Protein AF-A0A2M8M8T9-F1 (afdb_monomer)

pLDDT: mean 71.95, std 27.6, range [20.0, 98.31]

Organism: Prevotella intermedia (NCBI:txid28131)

Nearest PDB structures (foldseek):
  3mpc-assembly2_B  TM=3.695E-01  e=1.918E+00  Acetivibrio thermocellus ATCC 27405
  1tdq-assembly1_A  TM=2.637E-01  e=6.701E+00  Rattus norvegicus

Mean predicted aligned error: 17.9 Å

Sequence (349 aa):
MMNKKNTIMSNFFSKIINKLKDNGIDTDVNVEASANTKETTSTVQRVQTEEEVTQFVESSNFTEEEQPYTIEILEKNKKKETLSVTQTTNRGQLPNNVTDAIELQELTLNAILNTFRPFAFGNTAISAIRFHLKYGNTRVESIASSSLFKNDDFINHIKVKMSGLGIKYADNFRVYLIYSSPDFERFSLITQWLSVEPIPQGGSEHKIKASVKAVKGFIWGDVVEIEPTEEPCYIGRGREPELPSGISVLNKVAFISPDEINDPKYEINRYVSRSIAYIFYDQNSNEFKIMRSKLMDNSQHIVKIVRIRKNSVEKISLNNTMNEYTLNDGDQITFNEKVSLKISIFEVD

Secondary structure (DSSP, 8-state):
---HHHHHHHHHHHHHHHHHHHTT-----------------------------------------------------------------------S---SHHHHHHHHHHHHHHHHGGGGTSSPPEEEEEEEESS-TTSHHHHHHHHHHT-HHHHHHHHHHHHHTT--EEEEEEEEEETT-TTGGGSEESSSSEEEEEEETTS---EEEEEEEEEES-BSSS-EEE-S-SS-EEEEESSSPBPTTS-B---SEEEPPTTTS--GGGGGGGGS-SS-EEEEEETTTTEEEEEE-STT--TTS-EEEEEEETTEEEEEE--SSS--EE--TT-EEEETTTEEEEEEEEEE-

Foldseek 3Di:
DPDPVVVVVVVQLVVQQVVLVVVVQDDPDDDDDDDDDDDDDDDDDDDDDDDDDDDDDDDDDDDDDDDDDDDDDDDDDDDDDDDPPPPPPDPDAFPPPPRHLVSLLVLVLVLCCVQQLVQLVPPWAFQEKEKEFLAACPDSVNVSVLSQQPDVVSVVVSVVSCVVSNHHHDPNYAYEYEHNDPCQVVARDSGPTIGMDTHTDVRDDFWKKKKKAWPFAAWDDGIQIDGQDQDWQWAFEDQFDQDPVRDTDGHSGYGDHCVNPVDPSRPLRVLTHRTFKTWHADPHHRFIKIFGDPRDDDQPKWKWKWDDDPPDIDIHTRRDRPDIDTDDAQIWIDISNRIIMGMHMDTDD

Structure (mmCIF, N/CA/C/O backbone):
data_AF-A0A2M8M8T9-F1
#
_entry.id   AF-A0A2M8M8T9-F1
#
loop_
_atom_site.group_PDB
_atom_site.id
_atom_site.type_symbol
_atom_site.label_atom_id
_atom_site.label_alt_id
_atom_site.label_comp_id
_atom_site.label_asym_id
_atom_site.label_entity_id
_atom_site.label_seq_id
_atom_site.pdbx_PDB_ins_code
_atom_site.Cartn_x
_atom_site.Cartn_y
_atom_site.Cartn_z
_atom_site.occupancy
_atom_site.B_iso_or_equiv
_atom_site.auth_seq_id
_atom_site.auth_comp_id
_atom_site.auth_asym_id
_atom_site.auth_atom_id
_atom_site.pdbx_PDB_model_num
ATOM 1 N N . MET A 1 1 ? -22.209 36.812 -7.918 1.00 33.09 1 MET A N 1
ATOM 2 C CA . MET A 1 1 ? -22.478 36.314 -6.545 1.00 33.09 1 MET A CA 1
ATOM 3 C C . MET A 1 1 ? -21.571 35.114 -6.283 1.00 33.09 1 MET A C 1
ATOM 5 O O . MET A 1 1 ? -21.907 33.995 -6.642 1.00 33.09 1 MET A O 1
ATOM 9 N N . MET A 1 2 ? -20.365 35.362 -5.763 1.00 27.17 2 MET A N 1
ATOM 10 C CA . MET A 1 2 ? -19.402 34.306 -5.425 1.00 27.17 2 MET A CA 1
ATOM 11 C C . MET A 1 2 ? -19.927 33.444 -4.273 1.00 27.17 2 MET A C 1
ATOM 13 O O . MET A 1 2 ? -20.550 33.932 -3.329 1.00 27.17 2 MET A O 1
ATOM 17 N N . ASN A 1 3 ? -19.694 32.142 -4.403 1.00 34.41 3 ASN A N 1
ATOM 18 C CA . ASN A 1 3 ? -20.303 31.071 -3.632 1.00 34.41 3 ASN A CA 1
ATOM 19 C C . ASN A 1 3 ? -19.794 31.075 -2.174 1.00 34.41 3 ASN A C 1
ATOM 21 O O . ASN A 1 3 ? -18.821 30.396 -1.848 1.00 34.41 3 ASN A O 1
ATOM 25 N N . LYS A 1 4 ? -20.456 31.843 -1.291 1.00 32.72 4 LYS A N 1
ATOM 26 C CA . LYS A 1 4 ? -20.134 31.962 0.149 1.00 32.72 4 LYS A CA 1
ATOM 27 C C . LYS A 1 4 ? -19.961 30.603 0.852 1.00 32.72 4 LYS A C 1
ATOM 29 O O . LYS A 1 4 ? -19.195 30.525 1.803 1.00 32.72 4 LYS A O 1
ATOM 34 N N . LYS A 1 5 ? -20.600 29.525 0.374 1.00 33.97 5 LYS A N 1
ATOM 35 C CA . LYS A 1 5 ? -20.462 28.172 0.948 1.00 33.97 5 LYS A CA 1
ATOM 36 C C . LYS A 1 5 ? -19.044 27.588 0.826 1.00 33.97 5 LYS A C 1
ATOM 38 O O . LYS A 1 5 ? -18.561 27.003 1.790 1.00 33.97 5 LYS A O 1
ATOM 43 N N . ASN A 1 6 ? -18.348 27.800 -0.294 1.00 29.52 6 ASN A N 1
ATOM 44 C CA . ASN A 1 6 ? -17.023 27.197 -0.516 1.00 29.52 6 ASN A CA 1
ATOM 45 C C . ASN A 1 6 ? -15.915 27.903 0.284 1.00 29.52 6 ASN A C 1
ATOM 47 O O . ASN A 1 6 ? -15.005 27.252 0.791 1.00 29.52 6 ASN A O 1
ATOM 51 N N . THR A 1 7 ? -16.017 29.222 0.466 1.00 30.67 7 THR A N 1
ATOM 52 C CA . THR A 1 7 ? -15.063 30.000 1.277 1.00 30.67 7 THR A CA 1
ATOM 53 C C . THR A 1 7 ? -15.244 29.747 2.778 1.00 30.67 7 THR A C 1
ATOM 55 O O . THR A 1 7 ? -14.265 29.723 3.521 1.00 30.67 7 THR A O 1
ATOM 58 N N . ILE A 1 8 ? -16.480 29.500 3.230 1.00 36.41 8 ILE A N 1
ATOM 59 C CA . ILE A 1 8 ? -16.769 29.168 4.633 1.00 36.41 8 ILE A CA 1
ATOM 60 C C . ILE A 1 8 ? -16.255 27.760 4.983 1.00 36.41 8 ILE A C 1
ATOM 62 O O . ILE A 1 8 ? -15.634 27.610 6.030 1.00 36.41 8 ILE A O 1
ATOM 66 N N . MET A 1 9 ? -16.409 26.759 4.100 1.00 32.34 9 MET A N 1
ATOM 67 C CA . MET A 1 9 ? -15.840 25.414 4.321 1.00 32.34 9 MET A CA 1
ATOM 68 C C . MET A 1 9 ? -14.303 25.425 4.361 1.00 32.34 9 MET A C 1
ATOM 70 O O . MET A 1 9 ? -13.712 24.810 5.242 1.00 32.34 9 MET A O 1
ATOM 74 N N . SER A 1 10 ? -13.640 26.166 3.465 1.00 35.94 10 SER A N 1
ATOM 75 C CA . SER A 1 10 ? -12.168 26.240 3.422 1.00 35.94 10 SER A CA 1
ATOM 76 C C . SER A 1 10 ? -11.551 26.848 4.691 1.00 35.94 10 SER A C 1
ATOM 78 O O . SER A 1 10 ? -10.533 26.357 5.177 1.00 35.94 10 SER A O 1
ATOM 80 N N . ASN A 1 11 ? -12.173 27.891 5.253 1.00 38.69 11 ASN A N 1
ATOM 81 C CA . ASN A 1 11 ? -11.721 28.548 6.490 1.00 38.69 11 ASN A CA 1
ATOM 82 C C . ASN A 1 11 ? -12.102 27.778 7.770 1.00 38.69 11 ASN A C 1
ATOM 84 O O . ASN A 1 11 ? -11.611 28.083 8.856 1.00 38.69 11 ASN A O 1
ATOM 88 N N . PHE A 1 12 ? -13.007 26.806 7.660 1.00 48.28 12 PHE A N 1
ATOM 89 C CA . PHE A 1 12 ? -13.494 25.985 8.765 1.00 48.28 12 PHE A CA 1
ATOM 90 C C . PHE A 1 12 ? -12.556 24.805 9.051 1.00 48.28 12 PHE A C 1
ATOM 92 O O . PHE A 1 12 ? -12.131 24.611 10.188 1.00 48.28 12 PHE A O 1
ATOM 99 N N . PHE A 1 13 ? -12.139 24.069 8.020 1.00 49.44 13 PHE A N 1
ATOM 100 C CA . PHE A 1 13 ? -11.259 22.910 8.209 1.00 49.44 13 PHE A CA 1
ATOM 101 C C . PHE A 1 13 ? -9.819 23.291 8.551 1.00 49.44 13 PHE A C 1
ATOM 103 O O . PHE A 1 13 ? -9.166 22.591 9.319 1.00 49.44 13 PHE A O 1
ATOM 110 N N . SER A 1 14 ? -9.352 24.445 8.077 1.00 45.22 14 SER A N 1
ATOM 111 C CA . SER A 1 14 ? -8.082 25.026 8.523 1.00 45.22 14 SER A CA 1
ATOM 112 C C . SER A 1 14 ? -8.109 25.370 10.019 1.00 45.22 14 SER A C 1
ATOM 114 O O . SER A 1 14 ? -7.099 25.195 10.692 1.00 45.22 14 SER A O 1
ATOM 116 N N . LYS A 1 15 ? -9.266 25.741 10.593 1.00 46.62 15 LYS A N 1
ATOM 117 C CA . LYS A 1 15 ? -9.411 25.881 12.053 1.00 46.62 15 LYS A CA 1
ATOM 118 C C . LYS A 1 15 ? -9.381 24.542 12.784 1.00 46.62 15 LYS A C 1
ATOM 120 O O . LYS A 1 15 ? -8.770 24.487 13.840 1.00 46.62 15 LYS A O 1
ATOM 125 N N . ILE A 1 16 ? -9.994 23.483 12.248 1.00 47.62 16 ILE A N 1
ATOM 126 C CA . ILE A 1 16 ? -9.928 22.139 12.853 1.00 47.62 16 ILE A CA 1
ATOM 127 C C . ILE A 1 16 ? -8.479 21.639 12.877 1.00 47.62 16 ILE A C 1
ATOM 129 O O . ILE A 1 16 ? -7.996 21.233 13.929 1.00 47.62 16 ILE A O 1
ATOM 133 N N . ILE A 1 17 ? -7.768 21.743 11.750 1.00 48.78 17 ILE A N 1
ATOM 134 C CA . ILE A 1 17 ? -6.360 21.338 11.638 1.00 48.78 17 ILE A CA 1
ATOM 135 C C . ILE A 1 17 ? -5.478 22.168 12.584 1.00 48.78 17 ILE A C 1
ATOM 137 O O . ILE A 1 17 ? -4.673 21.603 13.317 1.00 48.78 17 ILE A O 1
ATOM 141 N N . ASN A 1 18 ? -5.670 23.490 12.651 1.00 45.44 18 ASN A N 1
ATOM 142 C CA . ASN A 1 18 ? -4.891 24.345 13.553 1.00 45.44 18 ASN A CA 1
ATOM 143 C C . ASN A 1 18 ? -5.187 24.076 15.038 1.00 45.44 18 ASN A C 1
ATOM 145 O O . ASN A 1 18 ? -4.267 24.072 15.844 1.00 45.44 18 ASN A O 1
ATOM 149 N N . LYS A 1 19 ? -6.434 23.768 15.412 1.00 45.78 19 LYS A N 1
ATOM 150 C CA . LYS A 1 19 ? -6.787 23.449 16.807 1.00 45.78 19 LYS A CA 1
ATOM 151 C C . LYS A 1 19 ? -6.282 22.068 17.242 1.00 45.78 19 LYS A C 1
ATOM 153 O O . LYS A 1 19 ? -6.050 21.845 18.424 1.00 45.78 19 LYS A O 1
ATOM 158 N N . LEU A 1 20 ? -6.105 21.143 16.294 1.00 43.09 20 LEU A N 1
ATOM 159 C CA . LEU A 1 20 ? -5.413 19.873 16.529 1.00 43.09 20 LEU A CA 1
ATOM 160 C C . LEU A 1 20 ? -3.908 20.107 16.761 1.00 43.09 20 LEU A C 1
ATOM 162 O O . LEU A 1 20 ? -3.352 19.508 17.679 1.00 43.09 20 LEU A O 1
ATOM 166 N N . LYS A 1 21 ? -3.284 21.046 16.031 1.00 44.44 21 LYS A N 1
ATOM 167 C CA . LYS A 1 21 ? -1.897 21.491 16.284 1.00 44.44 21 LYS A CA 1
ATOM 168 C C . LYS A 1 21 ? -1.721 22.150 17.650 1.00 44.44 21 LYS A C 1
ATOM 170 O O . LYS A 1 21 ? -0.780 21.815 18.361 1.00 44.44 21 LYS A O 1
ATOM 175 N N . ASP A 1 22 ? -2.656 23.007 18.054 1.00 40.25 22 ASP A N 1
ATOM 176 C CA . ASP A 1 22 ? -2.631 23.670 19.368 1.00 40.25 22 ASP A CA 1
ATOM 177 C C . ASP A 1 22 ? -2.758 22.677 20.546 1.00 40.25 22 ASP A C 1
ATOM 179 O O . ASP A 1 22 ? -2.328 22.976 21.657 1.00 40.25 22 ASP A O 1
ATOM 183 N N . ASN A 1 23 ? -3.289 21.472 20.296 1.00 39.34 23 ASN A N 1
ATOM 184 C CA . ASN A 1 23 ? -3.350 20.356 21.249 1.00 39.34 23 ASN A CA 1
ATOM 185 C C . ASN A 1 23 ? -2.165 19.372 21.112 1.00 39.34 23 ASN A C 1
ATOM 187 O O . ASN A 1 23 ? -2.246 18.247 21.602 1.00 39.34 23 ASN A O 1
ATOM 191 N N . GLY A 1 24 ? -1.075 19.770 20.444 1.00 31.91 24 GLY A N 1
ATOM 192 C CA . GLY A 1 24 ? 0.165 18.990 20.340 1.00 31.91 24 GLY A CA 1
ATOM 193 C C . GLY A 1 24 ? 0.224 17.982 19.186 1.00 31.91 24 GLY A C 1
ATOM 194 O O . GLY A 1 24 ? 1.122 17.145 19.168 1.00 31.91 24 GLY A O 1
ATOM 195 N N . ILE A 1 25 ? -0.704 18.038 18.223 1.00 36.19 25 ILE A N 1
ATOM 196 C CA . ILE A 1 25 ? -0.734 17.133 17.062 1.00 36.19 25 ILE A CA 1
ATOM 197 C C . ILE A 1 25 ? -0.153 17.854 15.840 1.00 36.19 25 ILE A C 1
ATOM 199 O O . ILE A 1 25 ? -0.862 18.580 15.138 1.00 36.19 25 ILE A O 1
ATOM 203 N N . ASP A 1 26 ? 1.133 17.645 15.559 1.00 31.36 26 ASP A N 1
ATOM 204 C CA . ASP A 1 26 ? 1.782 18.245 14.392 1.00 31.36 26 ASP A CA 1
ATOM 205 C C . ASP A 1 26 ? 1.284 17.602 13.087 1.00 31.36 26 ASP A C 1
ATOM 207 O O . ASP A 1 26 ? 1.321 16.38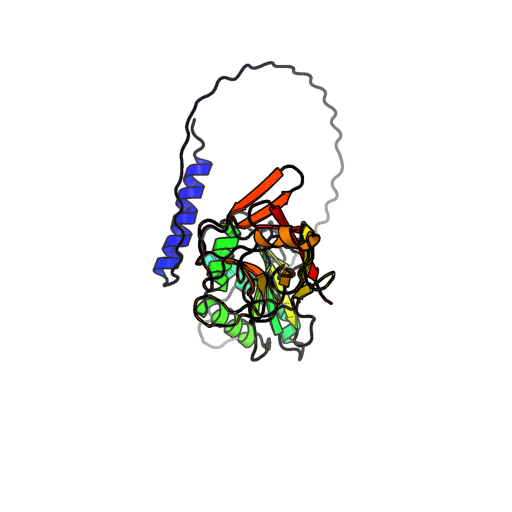6 12.893 1.00 31.36 26 ASP A O 1
ATOM 211 N N . THR A 1 27 ? 0.778 18.430 12.176 1.00 38.81 27 THR A N 1
ATOM 212 C CA . THR A 1 27 ? 0.311 18.011 10.846 1.00 38.81 27 THR A CA 1
ATOM 213 C C . THR A 1 27 ? 0.899 18.933 9.784 1.00 38.81 27 THR A C 1
ATOM 215 O O . THR A 1 27 ? 0.425 20.049 9.562 1.00 38.81 27 THR A O 1
ATOM 218 N N . ASP A 1 28 ? 1.943 18.478 9.097 1.00 27.81 28 ASP A N 1
ATOM 219 C CA . ASP A 1 28 ? 2.515 19.182 7.946 1.00 27.81 28 ASP A CA 1
ATOM 220 C C . ASP A 1 28 ? 1.593 19.048 6.728 1.00 27.81 28 ASP A C 1
ATOM 222 O O . ASP A 1 28 ? 1.750 18.171 5.881 1.00 27.81 28 ASP A O 1
ATOM 226 N N . VAL A 1 29 ? 0.586 19.919 6.640 1.00 32.31 29 VAL A N 1
ATOM 227 C CA . VAL A 1 29 ? -0.270 20.047 5.456 1.00 32.31 29 VAL A CA 1
ATOM 228 C C . VAL A 1 29 ? -0.399 21.522 5.086 1.00 32.31 29 VAL A C 1
ATOM 230 O O . VAL A 1 29 ? -1.073 22.292 5.770 1.00 32.31 29 VAL A O 1
ATOM 233 N N . ASN A 1 30 ? 0.240 21.911 3.980 1.00 26.47 30 ASN A N 1
ATOM 234 C CA . ASN A 1 30 ? 0.043 23.208 3.333 1.00 26.47 30 ASN A CA 1
ATOM 235 C C . ASN A 1 30 ? -1.148 23.105 2.369 1.00 26.47 30 ASN A C 1
ATOM 237 O O . ASN A 1 30 ? -1.100 22.352 1.397 1.00 26.47 30 ASN A O 1
ATOM 241 N N . VAL A 1 31 ? -2.216 23.863 2.627 1.00 29.48 31 VAL A N 1
ATOM 242 C CA . VAL A 1 31 ? -3.369 23.983 1.722 1.00 29.48 31 VAL A CA 1
ATOM 243 C C . VAL A 1 31 ? -3.303 25.348 1.039 1.00 29.48 31 VAL A C 1
ATOM 245 O O . VAL A 1 31 ? -3.730 26.350 1.608 1.00 29.48 31 VAL A O 1
ATOM 248 N N . GLU A 1 32 ? -2.768 25.407 -0.182 1.00 23.62 32 GLU A N 1
ATOM 249 C CA . GLU A 1 32 ? -2.861 26.608 -1.022 1.00 23.62 32 GLU A CA 1
ATOM 250 C C . GLU A 1 32 ? -4.220 26.656 -1.736 1.00 23.62 32 GLU A C 1
ATOM 252 O O . GLU A 1 32 ? -4.560 25.797 -2.552 1.00 23.62 32 GLU A O 1
ATOM 257 N N . ALA A 1 33 ? -5.012 27.687 -1.437 1.00 24.95 33 ALA A N 1
ATOM 258 C CA . ALA A 1 33 ? -6.266 27.977 -2.121 1.00 24.95 33 ALA A CA 1
ATOM 259 C C . ALA A 1 33 ? -6.002 28.840 -3.369 1.00 24.95 33 ALA A C 1
ATOM 261 O O . ALA A 1 33 ? -5.804 30.049 -3.266 1.00 24.95 33 ALA A O 1
ATOM 262 N N . SER A 1 34 ? -6.034 28.241 -4.562 1.00 24.94 34 SER A N 1
ATOM 263 C 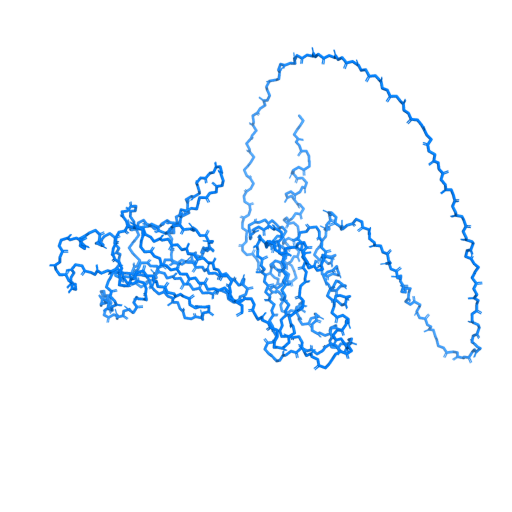CA . SER A 1 34 ? -6.055 29.000 -5.820 1.00 24.94 34 SER A CA 1
ATOM 264 C C . SER A 1 34 ? -7.492 29.400 -6.169 1.00 24.94 34 SER A C 1
ATOM 266 O O . SER A 1 34 ? -8.328 28.561 -6.513 1.00 24.94 34 SER A O 1
ATOM 268 N N . ALA A 1 35 ? -7.790 30.696 -6.068 1.00 23.69 35 ALA A N 1
ATOM 269 C CA . ALA A 1 35 ? -9.009 31.294 -6.598 1.00 23.69 35 ALA A CA 1
ATOM 270 C C . ALA A 1 35 ? -8.789 31.650 -8.073 1.00 23.69 35 ALA A C 1
ATOM 272 O O . ALA A 1 35 ? -7.967 32.511 -8.379 1.00 23.69 35 ALA A O 1
ATOM 273 N N . ASN A 1 36 ? -9.538 31.027 -8.985 1.00 25.03 36 ASN A N 1
ATOM 274 C CA . ASN A 1 36 ? -9.607 31.486 -10.369 1.00 25.03 36 ASN A CA 1
ATOM 275 C C . ASN A 1 36 ? -11.040 31.921 -10.690 1.00 25.03 36 ASN A C 1
ATOM 277 O O . ASN A 1 36 ? -11.959 31.110 -10.803 1.00 25.03 36 ASN A O 1
ATOM 281 N N . THR A 1 37 ? -11.219 33.236 -10.774 1.00 25.05 37 THR A N 1
ATOM 282 C CA . THR A 1 37 ? -12.474 33.927 -11.068 1.00 25.05 37 THR A CA 1
ATOM 283 C C . THR A 1 37 ? -12.512 34.242 -12.560 1.00 25.05 37 THR A C 1
ATOM 285 O O . THR A 1 37 ? -11.704 35.040 -13.026 1.00 25.05 37 THR A O 1
ATOM 288 N N . LYS A 1 38 ? -13.466 33.682 -13.312 1.00 25.78 38 LYS A N 1
ATOM 289 C CA . LYS A 1 38 ? -13.974 34.308 -14.545 1.00 25.78 38 LYS A CA 1
ATOM 290 C C . LYS A 1 38 ? -15.487 34.141 -14.629 1.00 25.78 38 LYS A C 1
ATOM 292 O O . LYS A 1 38 ? -16.016 33.046 -14.459 1.00 25.78 38 LYS A O 1
ATOM 297 N N . GLU A 1 39 ? -16.151 35.274 -14.820 1.00 23.94 39 GLU A N 1
ATOM 298 C CA . GLU A 1 39 ? -17.597 35.452 -14.823 1.00 23.94 39 GLU A CA 1
ATOM 299 C C . GLU A 1 39 ? -18.256 35.015 -16.145 1.00 23.94 39 GLU A C 1
ATOM 301 O O . GLU A 1 39 ? -17.756 35.264 -17.236 1.00 23.94 39 GLU A O 1
ATOM 306 N N . THR A 1 40 ? -19.399 34.356 -15.959 1.00 21.97 40 THR A N 1
ATOM 307 C CA . THR A 1 40 ? -20.661 34.249 -16.715 1.00 21.97 40 THR A CA 1
ATOM 308 C C . THR A 1 40 ? -20.810 34.818 -18.136 1.00 21.97 40 THR A C 1
ATOM 310 O O . THR A 1 40 ? -20.625 36.006 -18.379 1.00 21.97 40 THR A O 1
ATOM 313 N N . THR A 1 41 ? -21.481 34.040 -18.996 1.00 20.20 41 THR A N 1
ATOM 314 C CA . THR A 1 41 ? -22.724 34.505 -19.649 1.00 20.20 41 THR A CA 1
ATOM 315 C C . THR A 1 41 ? -23.658 33.320 -19.917 1.00 20.20 41 THR A C 1
ATOM 317 O O . THR A 1 41 ? -23.264 32.340 -20.542 1.00 20.20 41 THR A O 1
ATOM 320 N N . SER A 1 42 ? -24.888 33.404 -19.408 1.00 21.42 42 SER A N 1
ATOM 321 C CA . SER A 1 42 ? -25.972 32.443 -19.639 1.00 21.42 42 SER A CA 1
ATOM 322 C C . SER A 1 42 ? -26.874 32.951 -20.762 1.00 21.42 42 SER A C 1
ATOM 324 O O . SER A 1 42 ? -27.183 34.141 -20.803 1.00 21.42 42 SER A O 1
ATOM 326 N N . THR A 1 43 ? -27.376 32.055 -21.610 1.00 20.64 43 THR A N 1
ATOM 327 C CA . THR A 1 43 ? -28.559 32.315 -22.444 1.00 20.64 43 THR A CA 1
ATOM 328 C C . THR A 1 43 ? -29.653 31.340 -22.028 1.00 20.64 43 THR A C 1
ATOM 330 O O . THR A 1 43 ? -29.455 30.128 -22.013 1.00 20.64 43 THR A O 1
ATOM 333 N N . VAL A 1 44 ? -30.785 31.902 -21.612 1.00 20.00 44 VAL A N 1
ATOM 334 C CA . VAL A 1 44 ? -32.001 31.205 -21.188 1.00 20.00 44 VAL A CA 1
ATOM 335 C C . VAL A 1 44 ? -32.791 30.800 -22.430 1.00 20.00 44 VAL A C 1
ATOM 337 O O . VAL A 1 44 ? -33.087 31.654 -23.262 1.00 20.00 44 VAL A O 1
ATOM 340 N N . GLN A 1 45 ? -33.221 29.541 -22.510 1.00 21.31 45 GLN A N 1
ATOM 341 C CA . GLN A 1 45 ? -34.449 29.190 -23.220 1.00 21.31 45 GLN A CA 1
ATOM 342 C C . GLN A 1 45 ? -35.360 28.378 -22.299 1.00 21.31 45 GLN A C 1
ATOM 344 O O . GLN A 1 45 ? -34.963 27.404 -21.665 1.00 21.31 45 GLN A O 1
ATOM 349 N N . ARG A 1 46 ? -36.579 28.900 -22.199 1.00 20.41 46 ARG A N 1
ATOM 350 C CA . ARG A 1 46 ? -37.714 28.513 -21.370 1.00 20.41 46 ARG A CA 1
ATOM 351 C C . ARG A 1 46 ? -38.599 27.589 -22.201 1.00 20.41 46 ARG A C 1
ATOM 353 O O . ARG A 1 46 ? -38.999 27.997 -23.285 1.00 20.41 46 ARG A O 1
ATOM 360 N N . VAL A 1 47 ? -38.966 26.424 -21.675 1.00 21.97 47 VAL A N 1
ATOM 361 C CA . VAL A 1 47 ? -40.194 25.721 -22.077 1.00 21.97 47 VAL A CA 1
ATOM 362 C C . VAL A 1 47 ? -40.865 25.214 -20.805 1.00 21.97 47 VAL A C 1
ATOM 364 O O . VAL A 1 47 ? -40.298 24.418 -20.062 1.00 21.97 47 VAL A O 1
ATOM 367 N N . GLN A 1 48 ? -42.042 25.776 -20.535 1.00 21.34 48 GLN A N 1
ATOM 368 C CA . GLN A 1 48 ? -43.031 25.279 -19.585 1.00 21.34 48 GLN A CA 1
ATOM 369 C C . GLN A 1 48 ? -43.878 24.223 -20.297 1.00 21.34 48 GLN A C 1
ATOM 371 O O . GLN A 1 48 ? -44.262 24.460 -21.439 1.00 21.34 48 GLN A O 1
ATOM 376 N N . THR A 1 49 ? -44.244 23.158 -19.590 1.00 22.72 49 THR A N 1
ATOM 377 C CA . THR A 1 49 ? -45.549 22.498 -19.739 1.00 22.72 49 THR A CA 1
ATOM 378 C C . THR A 1 49 ? -45.898 21.832 -18.412 1.00 22.72 49 THR A C 1
ATOM 380 O O . THR A 1 49 ? -45.109 21.058 -17.872 1.00 22.72 49 THR A O 1
ATOM 383 N N . GLU A 1 50 ? -47.047 22.237 -17.881 1.00 22.19 50 GLU A N 1
ATOM 384 C CA . GLU A 1 50 ? -47.772 21.668 -16.746 1.00 22.19 50 GLU A CA 1
ATOM 385 C C . GLU A 1 50 ? -48.408 20.329 -17.147 1.00 22.19 50 GLU A C 1
ATOM 387 O O . GLU A 1 50 ? -48.786 20.174 -18.304 1.00 22.19 50 GLU A O 1
ATOM 392 N N . GLU A 1 51 ? -48.571 19.410 -16.192 1.00 24.36 51 GLU A N 1
ATOM 393 C CA . GLU A 1 51 ? -49.807 18.629 -16.032 1.00 24.36 51 GLU A CA 1
ATOM 394 C C . GLU A 1 51 ? -49.840 17.976 -14.635 1.00 24.36 51 GLU A C 1
ATOM 396 O O . GLU A 1 51 ? -48.902 17.301 -14.205 1.00 24.36 51 GLU A O 1
ATOM 401 N N . GLU A 1 52 ? -50.920 18.265 -13.907 1.00 21.61 52 GLU A N 1
ATOM 402 C CA . GLU A 1 52 ? -51.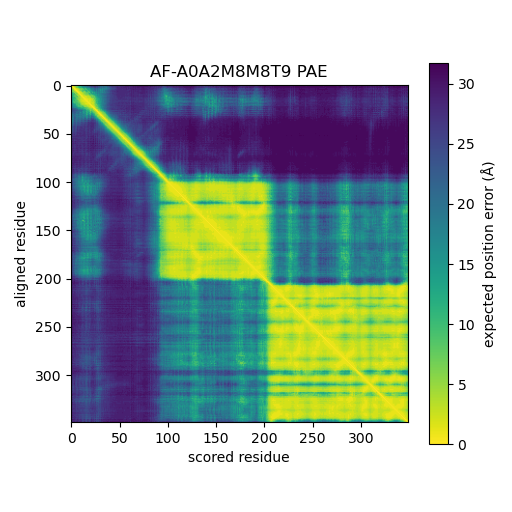296 17.731 -12.597 1.00 21.61 52 GLU A CA 1
ATOM 403 C C . GLU A 1 52 ? -51.871 16.314 -12.718 1.00 21.61 52 GLU A C 1
ATOM 405 O O . GLU A 1 52 ? -52.681 16.075 -13.606 1.00 21.61 52 GLU A O 1
ATOM 410 N N . VAL A 1 53 ? -51.610 15.440 -11.735 1.00 21.06 53 VAL A N 1
ATOM 411 C CA . VAL A 1 53 ? -52.641 14.532 -11.193 1.00 21.06 53 VAL A CA 1
ATOM 412 C C . VAL A 1 53 ? -52.401 14.340 -9.692 1.00 21.06 53 VAL A C 1
ATOM 414 O O . VAL A 1 53 ? -51.358 13.854 -9.258 1.00 21.06 53 VAL A O 1
ATOM 417 N N . THR A 1 54 ? -53.397 14.729 -8.902 1.00 21.53 54 THR A N 1
ATOM 418 C CA . THR A 1 54 ? -53.553 14.464 -7.469 1.00 21.53 54 THR A CA 1
ATOM 419 C C . THR A 1 54 ? -54.256 13.121 -7.252 1.00 21.53 54 THR A C 1
ATOM 421 O O . THR A 1 54 ? -55.243 12.827 -7.919 1.00 21.53 54 THR A O 1
ATOM 424 N N . GLN A 1 55 ? -53.816 12.341 -6.260 1.00 22.38 55 GLN A N 1
ATOM 425 C CA . GLN A 1 55 ? -54.644 11.334 -5.584 1.00 22.38 55 GLN A CA 1
ATOM 426 C C . GLN A 1 55 ? -54.328 11.328 -4.081 1.00 22.38 55 GLN A C 1
ATOM 428 O O . GLN A 1 55 ? -53.171 11.398 -3.671 1.00 22.38 55 GLN A O 1
ATOM 433 N N . PHE A 1 56 ? -55.394 11.297 -3.282 1.00 20.89 56 PHE A N 1
ATOM 434 C CA . PHE A 1 56 ? -55.436 11.339 -1.819 1.00 20.89 56 PHE A CA 1
ATOM 435 C C . PHE A 1 56 ? -55.845 9.967 -1.244 1.00 20.89 56 PHE A C 1
ATOM 437 O O . PHE A 1 56 ? -56.472 9.176 -1.948 1.00 20.89 56 PHE A O 1
ATOM 444 N N . VAL A 1 57 ? -55.639 9.838 0.081 1.00 20.98 57 VAL A N 1
ATOM 445 C CA . VAL A 1 57 ? -56.227 8.884 1.060 1.00 20.98 57 VAL A CA 1
ATOM 446 C C . VAL A 1 57 ? -55.422 7.566 1.189 1.00 20.98 57 VAL A C 1
ATOM 448 O O . VAL A 1 57 ? -55.066 6.971 0.185 1.00 20.98 57 VAL A O 1
ATOM 451 N N . GLU A 1 58 ? -54.990 7.073 2.361 1.00 22.17 58 GLU A N 1
ATOM 452 C CA . GLU A 1 58 ? -55.628 7.043 3.687 1.00 22.17 58 GLU A CA 1
ATOM 453 C C . GLU A 1 58 ? -54.605 6.915 4.837 1.00 22.17 58 GLU A C 1
ATOM 455 O O . GLU A 1 58 ? -53.598 6.215 4.743 1.00 22.17 58 GLU A O 1
ATOM 460 N N . SER A 1 59 ? -54.900 7.591 5.945 1.00 22.38 59 SER A N 1
ATOM 461 C CA . SER A 1 59 ? -54.240 7.497 7.248 1.00 22.38 59 SER A CA 1
ATOM 462 C C . SER A 1 59 ? -54.811 6.349 8.086 1.00 22.38 59 SER A C 1
ATOM 464 O O . SER A 1 59 ? -56.031 6.247 8.205 1.00 22.38 59 SER A O 1
ATOM 466 N N . SER A 1 60 ? -53.966 5.591 8.788 1.00 23.23 60 SER A N 1
ATOM 467 C CA . SER A 1 60 ? -54.391 4.767 9.930 1.00 23.23 60 SER A CA 1
ATOM 468 C C . SER A 1 60 ? -53.627 5.176 11.190 1.00 23.23 60 SER A C 1
ATOM 470 O O . SER A 1 60 ? -52.432 4.911 11.320 1.00 23.23 60 SER A O 1
ATOM 472 N N . ASN A 1 61 ? -54.343 5.835 12.103 1.00 25.06 61 ASN A N 1
ATOM 473 C CA . ASN A 1 61 ? -53.921 6.112 13.473 1.00 25.06 61 ASN A CA 1
ATOM 474 C C . ASN A 1 61 ? -53.930 4.813 14.291 1.00 25.06 61 ASN A C 1
ATOM 476 O O . ASN A 1 61 ? -54.936 4.107 14.294 1.00 25.06 61 ASN A O 1
ATOM 480 N N . PHE A 1 62 ? -52.866 4.564 15.050 1.00 23.33 62 PHE A N 1
ATOM 481 C CA . PHE A 1 62 ? -52.930 3.776 16.279 1.00 23.33 62 PHE A CA 1
ATOM 482 C C . PHE A 1 62 ? -52.253 4.585 17.384 1.00 23.33 62 PHE A C 1
ATOM 484 O O . PHE A 1 62 ? -51.076 4.926 17.288 1.00 23.33 62 PHE A O 1
ATOM 491 N N . THR A 1 63 ? -53.041 4.932 18.395 1.00 27.39 63 THR A N 1
ATOM 492 C CA . THR A 1 63 ? -52.620 5.582 19.634 1.00 27.39 63 THR A CA 1
ATOM 493 C C . THR A 1 63 ? -52.608 4.498 20.708 1.00 27.39 63 THR A C 1
ATOM 495 O O . THR A 1 63 ? -53.645 3.879 20.931 1.00 27.39 63 THR A O 1
ATOM 498 N N . GLU A 1 64 ? -51.482 4.278 21.384 1.00 28.56 64 GLU A N 1
ATOM 499 C CA . GLU A 1 64 ? -51.460 3.632 22.701 1.00 28.56 64 GLU A CA 1
ATOM 500 C C . GLU A 1 64 ? -50.742 4.570 23.677 1.00 28.56 64 GLU A C 1
ATOM 502 O O . GLU A 1 64 ? -49.668 5.096 23.391 1.00 28.56 64 GLU A O 1
ATOM 507 N N . GLU A 1 65 ? -51.424 4.857 24.785 1.00 30.28 65 GLU A N 1
ATOM 508 C CA . GLU A 1 65 ? -51.044 5.803 25.831 1.00 30.28 65 GLU A CA 1
ATOM 509 C C . GLU A 1 65 ? -49.908 5.243 26.705 1.00 30.28 65 GLU A C 1
ATOM 511 O O . GLU A 1 65 ? -50.033 4.164 27.284 1.00 30.28 65 GLU A O 1
ATOM 516 N N . GLU A 1 66 ? -48.821 6.002 26.874 1.00 24.92 66 GLU A N 1
ATOM 517 C CA . GLU A 1 66 ? -47.811 5.728 27.901 1.00 24.92 66 GLU A CA 1
ATOM 518 C C . GLU A 1 66 ? -48.280 6.276 29.260 1.00 24.92 66 GLU A C 1
ATOM 520 O O . GLU A 1 66 ? -48.396 7.486 29.463 1.00 24.92 66 GLU A O 1
ATOM 525 N N . GLN A 1 67 ? -48.529 5.382 30.218 1.00 23.56 67 GLN A N 1
ATOM 526 C CA . GLN A 1 67 ? -48.684 5.723 31.635 1.00 23.56 67 GLN A CA 1
ATOM 527 C C . GLN A 1 67 ? -47.312 5.630 32.330 1.00 23.56 67 GLN A C 1
ATOM 529 O O . GLN A 1 67 ? -46.691 4.564 32.287 1.00 23.56 67 GLN A O 1
ATOM 534 N N . PRO A 1 68 ? -46.821 6.682 33.010 1.00 24.14 68 PRO A N 1
ATOM 535 C CA . PRO A 1 68 ? -45.608 6.578 33.810 1.00 24.14 68 PRO A CA 1
ATOM 536 C C . PRO A 1 68 ? -45.908 5.874 35.141 1.00 24.14 68 PRO A C 1
ATOM 538 O O . PRO A 1 68 ? -46.859 6.229 35.836 1.00 24.14 68 PRO A O 1
ATOM 541 N N . TYR A 1 69 ? -45.068 4.916 35.543 1.00 22.77 69 TYR A N 1
ATOM 542 C CA . TYR A 1 69 ? -45.059 4.404 36.916 1.00 22.77 69 TYR A CA 1
ATOM 543 C C . TYR A 1 69 ? -43.818 4.882 37.676 1.00 22.77 69 TYR A C 1
ATOM 545 O O . TYR A 1 69 ? -42.694 4.867 37.175 1.00 22.77 69 TYR A O 1
ATOM 553 N N . THR A 1 70 ? -44.047 5.303 38.919 1.00 21.67 70 THR A N 1
ATOM 554 C CA . THR A 1 70 ? -43.039 5.798 39.860 1.00 21.67 70 THR A CA 1
ATOM 555 C C . THR A 1 70 ? -42.565 4.651 40.753 1.00 21.67 70 THR A C 1
ATOM 557 O O . THR A 1 70 ? -43.386 3.940 41.326 1.00 21.67 70 THR A O 1
ATOM 560 N N . ILE A 1 71 ? -41.249 4.488 40.920 1.00 24.08 71 ILE A N 1
ATOM 561 C CA . ILE A 1 71 ? -40.675 3.658 41.990 1.00 24.08 71 ILE A CA 1
ATOM 562 C C . ILE A 1 71 ? -40.106 4.604 43.049 1.00 24.08 71 ILE A C 1
ATOM 564 O O . ILE A 1 71 ? -39.095 5.268 42.817 1.00 24.08 71 ILE A O 1
ATOM 568 N N . GLU A 1 72 ? -40.753 4.665 44.213 1.00 22.17 72 GLU A N 1
ATOM 569 C CA . GLU 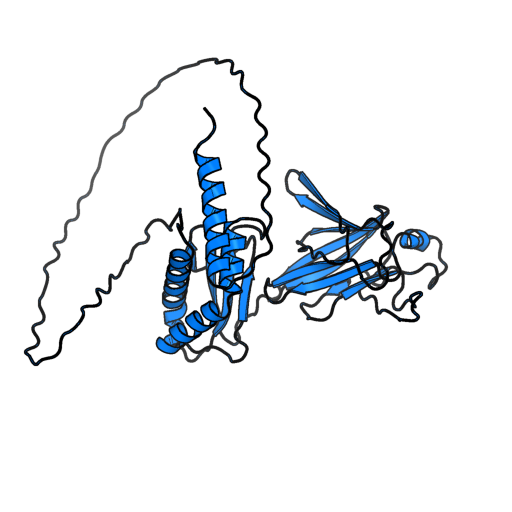A 1 72 ? -40.209 5.325 45.401 1.00 22.17 72 GLU A CA 1
ATOM 570 C C . GLU A 1 72 ? -39.248 4.379 46.133 1.00 22.17 72 GLU A C 1
ATOM 572 O O . GLU A 1 72 ? -39.607 3.259 46.495 1.00 22.17 72 GLU A O 1
ATOM 577 N N . ILE A 1 73 ? -38.023 4.844 46.391 1.00 22.84 73 ILE A N 1
ATOM 578 C CA . ILE A 1 73 ? -37.124 4.238 47.379 1.00 22.84 73 ILE A CA 1
ATOM 579 C C . ILE A 1 73 ? -36.784 5.312 48.413 1.00 22.84 73 ILE A C 1
ATOM 581 O O . ILE A 1 73 ? -36.229 6.361 48.080 1.00 22.84 73 ILE A O 1
ATOM 585 N N . LEU A 1 74 ? -37.137 5.024 49.667 1.00 20.72 74 LEU A N 1
ATOM 586 C CA . LEU A 1 74 ? -37.022 5.902 50.827 1.00 20.72 74 LEU A CA 1
ATOM 587 C C . LEU A 1 74 ? -35.562 5.997 51.341 1.00 20.72 74 LEU A C 1
ATOM 589 O O . LEU A 1 74 ? -34.948 4.997 51.698 1.00 20.72 74 LEU A O 1
ATOM 593 N N . GLU A 1 75 ? -35.059 7.236 51.339 1.00 24.69 75 GLU A N 1
ATOM 594 C CA . GLU A 1 75 ? -33.959 7.916 52.064 1.00 24.69 75 GLU A CA 1
ATOM 595 C C . GLU A 1 75 ? -32.705 7.185 52.619 1.00 24.69 75 GLU A C 1
ATOM 597 O O . GLU A 1 75 ? -32.778 6.344 53.510 1.00 24.69 75 GLU A O 1
ATOM 602 N N . LYS A 1 76 ? -31.510 7.736 52.312 1.00 24.28 76 LYS A N 1
ATOM 603 C CA . LYS A 1 76 ? -30.820 8.747 53.166 1.00 24.28 76 LYS A CA 1
ATOM 604 C C . LYS A 1 76 ? -29.520 9.284 52.527 1.00 24.28 76 LYS A C 1
ATOM 606 O O . LYS A 1 76 ? -28.566 8.551 52.302 1.00 24.28 76 LYS A O 1
ATOM 611 N N . ASN A 1 77 ? -29.495 10.601 52.305 1.00 31.30 77 ASN A N 1
ATOM 612 C CA . ASN A 1 77 ? -28.338 11.509 52.208 1.00 31.30 77 ASN A CA 1
ATOM 613 C C . ASN A 1 77 ? -27.078 11.079 51.423 1.00 31.30 77 ASN A C 1
ATOM 615 O O . ASN A 1 77 ? -26.095 10.622 52.002 1.00 31.30 77 ASN A O 1
ATOM 619 N N . LYS A 1 78 ? -27.031 11.447 50.135 1.00 27.88 78 LYS A N 1
ATOM 620 C CA . LYS A 1 78 ? -25.896 12.153 49.495 1.00 27.88 78 LYS A CA 1
ATOM 621 C C . LYS A 1 78 ? -26.327 12.638 48.106 1.00 27.88 78 LYS A C 1
ATOM 623 O O . LYS A 1 78 ? -26.990 11.903 47.382 1.00 27.88 78 LYS A O 1
ATOM 628 N N . LYS A 1 79 ? -25.981 13.886 47.764 1.00 28.59 79 LYS A N 1
ATOM 629 C CA . LYS A 1 79 ? -26.254 14.542 46.470 1.00 28.59 79 LYS A CA 1
ATOM 630 C C . LYS A 1 79 ? -25.945 13.586 45.304 1.00 28.59 79 LYS A C 1
ATOM 632 O O . LYS A 1 79 ? -24.786 13.250 45.084 1.00 28.59 79 LYS A O 1
ATOM 637 N N . LYS A 1 80 ? -26.989 13.162 44.587 1.00 25.16 80 LYS A N 1
ATOM 638 C CA . LYS A 1 80 ? -26.912 12.459 43.301 1.00 25.16 80 LYS A CA 1
ATOM 639 C C . LYS A 1 80 ? -26.942 13.507 42.191 1.00 25.16 80 LYS A C 1
ATOM 641 O O . LYS A 1 80 ? -27.970 14.150 41.998 1.00 25.16 80 LYS A O 1
ATOM 646 N N . GLU A 1 81 ? -25.846 13.657 41.456 1.00 24.47 81 GLU A N 1
ATOM 647 C CA . GLU A 1 81 ? -25.920 14.164 40.084 1.00 24.47 81 GLU A CA 1
ATOM 648 C C . GLU A 1 81 ? -26.622 13.100 39.239 1.00 24.47 81 GLU A C 1
ATOM 650 O O . GLU A 1 81 ? -26.236 11.930 39.215 1.00 24.47 81 GLU A O 1
ATOM 655 N N . THR A 1 82 ? -27.732 13.492 38.623 1.00 22.34 82 THR A N 1
ATOM 656 C CA . THR A 1 82 ? -28.539 12.619 37.776 1.00 22.34 82 THR A CA 1
ATOM 657 C C . THR A 1 82 ? -27.915 12.615 36.384 1.00 22.34 82 THR A C 1
ATOM 659 O O . THR A 1 82 ? -28.073 13.569 35.631 1.00 22.34 82 THR A O 1
ATOM 662 N N . LEU A 1 83 ? -27.180 11.554 36.044 1.00 22.50 83 LEU A N 1
ATOM 663 C CA . LEU A 1 83 ? -26.840 11.247 34.655 1.00 22.50 83 LEU A CA 1
ATOM 664 C C . LEU A 1 83 ? -28.130 10.816 33.951 1.00 22.50 83 LEU A C 1
ATOM 666 O O . LEU A 1 83 ? -28.624 9.706 34.159 1.00 22.50 83 LEU A O 1
ATOM 670 N N . SER A 1 84 ? -28.690 11.711 33.143 1.00 20.94 84 SER A N 1
ATOM 671 C CA . SER A 1 84 ? -29.753 11.392 32.198 1.00 20.94 84 SER A CA 1
ATOM 672 C C . SER A 1 84 ? -29.188 10.471 31.115 1.00 20.94 84 SER A C 1
ATOM 674 O O . SER A 1 84 ? -28.607 10.904 30.122 1.00 20.94 84 SER A O 1
ATOM 676 N N . VAL A 1 85 ? -29.347 9.161 31.309 1.00 23.03 85 VAL A N 1
ATOM 677 C CA . VAL A 1 85 ? -29.149 8.182 30.238 1.00 23.03 85 VAL A CA 1
ATOM 678 C C . VAL A 1 85 ? -30.298 8.362 29.256 1.00 23.03 85 VAL A C 1
ATOM 680 O O . VAL A 1 85 ? -31.394 7.844 29.456 1.00 23.03 85 VAL A O 1
ATOM 683 N N . THR A 1 86 ? -30.050 9.123 28.195 1.00 21.72 86 THR A N 1
ATOM 684 C CA . THR A 1 86 ? -30.968 9.178 27.060 1.00 21.72 86 THR A CA 1
ATOM 685 C C . THR A 1 86 ? -30.707 7.926 26.229 1.00 21.72 86 THR A C 1
ATOM 687 O O . THR A 1 86 ? -29.726 7.862 25.489 1.00 21.72 86 THR A O 1
ATOM 690 N N . GLN A 1 87 ? -31.553 6.902 26.372 1.00 25.28 87 GLN A N 1
ATOM 691 C CA . GLN A 1 87 ? -31.641 5.842 25.370 1.00 25.28 87 GLN A CA 1
ATOM 692 C C . GLN A 1 87 ? -32.143 6.485 24.077 1.00 25.28 87 GLN A C 1
ATOM 694 O O . GLN A 1 87 ? -33.334 6.704 23.896 1.00 25.28 87 GLN A O 1
ATOM 699 N N . THR A 1 88 ? -31.228 6.841 23.181 1.00 25.55 88 THR A N 1
ATOM 700 C CA . THR A 1 88 ? -31.584 7.207 21.813 1.00 25.55 88 THR A CA 1
ATOM 701 C C . THR A 1 88 ? -31.636 5.931 20.987 1.00 25.55 88 THR A C 1
ATOM 703 O O . THR A 1 88 ? -30.680 5.541 20.325 1.00 25.55 88 THR A O 1
ATOM 706 N N . THR A 1 89 ? -32.794 5.277 20.989 1.00 28.45 89 THR A N 1
ATOM 707 C CA . THR A 1 89 ? -33.227 4.427 19.874 1.00 28.45 89 THR A CA 1
ATOM 708 C C . THR A 1 89 ? -33.592 5.319 18.689 1.00 28.45 89 THR A C 1
ATOM 710 O O . THR A 1 89 ? -34.731 5.378 18.248 1.00 28.45 89 THR A O 1
ATOM 713 N N . ASN A 1 90 ? -32.611 6.041 18.155 1.00 29.09 90 ASN A N 1
ATOM 714 C CA . ASN A 1 90 ? -32.782 6.810 16.936 1.00 29.09 90 ASN A CA 1
ATOM 715 C C . ASN A 1 90 ? -32.004 6.109 15.823 1.00 29.09 90 ASN A C 1
ATOM 717 O O . ASN A 1 90 ? -30.791 6.263 15.711 1.00 29.09 90 ASN A O 1
ATOM 721 N N . ARG A 1 91 ? -32.727 5.454 14.904 1.00 33.50 91 ARG A N 1
ATOM 722 C CA . ARG A 1 91 ? -32.370 5.481 13.471 1.00 33.50 91 ARG A CA 1
ATOM 723 C C . ARG A 1 91 ? -32.515 6.932 12.965 1.00 33.50 91 ARG A C 1
ATOM 725 O O . ARG A 1 91 ? -33.317 7.227 12.087 1.00 33.50 91 ARG A O 1
ATOM 732 N N . GLY A 1 92 ? -31.812 7.854 13.617 1.00 32.88 92 GLY A N 1
ATOM 733 C CA . GLY A 1 92 ? -31.776 9.274 13.319 1.00 32.88 92 GLY A CA 1
ATOM 734 C C . GLY A 1 92 ? -30.732 9.527 12.246 1.00 32.88 92 GLY A C 1
ATOM 735 O O . GLY A 1 92 ? -29.756 8.786 12.138 1.00 32.88 92 GLY A O 1
ATOM 736 N N . GLN A 1 93 ? -30.960 10.554 11.432 1.00 40.44 93 GLN A N 1
ATOM 737 C CA . GLN A 1 93 ? -30.003 11.019 10.434 1.00 40.44 93 GLN A CA 1
ATOM 738 C C . GLN A 1 93 ? -28.597 11.087 11.038 1.00 40.44 93 GLN A C 1
ATOM 740 O O . GLN A 1 93 ? -28.381 11.767 12.041 1.00 40.44 93 GLN A O 1
ATOM 745 N N . LEU A 1 94 ? -27.657 10.363 10.426 1.00 53.03 94 LEU A N 1
ATOM 746 C CA . LEU A 1 94 ? -26.247 10.435 10.790 1.00 53.03 94 LEU A CA 1
ATOM 747 C C . LEU A 1 94 ? -25.783 11.897 10.717 1.00 53.03 94 LEU A C 1
ATOM 749 O O . LEU A 1 94 ? -26.249 12.639 9.846 1.00 53.03 94 LEU A O 1
ATOM 753 N N . PRO A 1 95 ? -24.883 12.332 11.613 1.00 60.81 95 PRO A N 1
ATOM 754 C CA . PRO A 1 95 ? -24.418 13.708 11.627 1.00 60.81 95 PRO A CA 1
ATOM 755 C C . PRO A 1 95 ? -23.769 14.052 10.281 1.00 60.81 95 PRO A C 1
ATOM 757 O O . PRO A 1 95 ? -22.725 13.516 9.905 1.00 60.81 95 PRO A O 1
ATOM 760 N N . ASN A 1 96 ? -24.424 14.946 9.537 1.00 55.22 96 ASN A N 1
ATOM 761 C CA . ASN A 1 96 ? -23.976 15.386 8.214 1.00 55.22 96 ASN A CA 1
ATOM 762 C C . ASN A 1 96 ? -22.863 16.442 8.298 1.00 55.22 96 ASN A C 1
ATOM 764 O O . ASN A 1 96 ? -22.118 16.617 7.338 1.00 55.22 96 ASN A O 1
ATOM 768 N N . ASN A 1 97 ? -22.747 17.132 9.439 1.00 55.53 97 ASN A N 1
ATOM 769 C CA . ASN A 1 97 ? -21.821 18.239 9.663 1.00 55.53 97 ASN A CA 1
ATOM 770 C C . ASN A 1 97 ? -21.177 18.096 11.046 1.00 55.53 97 ASN A C 1
ATOM 772 O O . ASN A 1 97 ? -21.626 18.739 11.987 1.00 55.53 97 ASN A O 1
ATOM 776 N N . VAL A 1 98 ? -20.147 17.259 11.175 1.00 62.78 98 VAL A N 1
ATOM 777 C CA . VAL A 1 98 ? -19.314 17.266 12.388 1.00 62.78 98 VAL A CA 1
ATOM 778 C C . VAL A 1 98 ? -18.568 18.598 12.423 1.00 62.78 98 VAL A C 1
ATOM 780 O O . VAL A 1 98 ? -17.840 18.938 11.485 1.00 62.78 98 VAL A O 1
ATOM 783 N N . THR A 1 99 ? -18.836 19.389 13.456 1.00 56.91 99 THR A N 1
ATOM 784 C CA . THR A 1 99 ? -18.463 20.804 13.533 1.00 56.91 99 THR A CA 1
ATOM 785 C C . THR A 1 99 ? -17.111 21.045 14.202 1.00 56.91 99 THR A C 1
ATOM 787 O O . THR A 1 99 ? -16.488 22.077 13.948 1.00 56.91 99 THR A O 1
ATOM 790 N N . ASP A 1 100 ? -16.603 20.094 14.989 1.00 69.56 100 ASP A N 1
ATOM 791 C CA . ASP A 1 100 ? -15.244 20.138 15.524 1.00 69.56 100 ASP A CA 1
ATOM 792 C C . ASP A 1 100 ? -14.668 18.750 15.883 1.00 69.56 100 ASP A C 1
ATOM 794 O O . ASP A 1 100 ? -15.318 17.711 15.763 1.00 69.56 100 ASP A O 1
ATOM 798 N N . ALA A 1 101 ? -13.389 18.731 16.271 1.00 72.56 101 ALA A N 1
ATOM 799 C CA . ALA A 1 101 ? -12.663 17.508 16.608 1.00 72.56 101 ALA A CA 1
ATOM 800 C C . ALA A 1 101 ? -13.164 16.827 17.892 1.00 72.56 101 ALA A C 1
ATOM 802 O O . ALA A 1 101 ? -13.016 15.613 18.020 1.00 72.56 101 ALA A O 1
ATOM 803 N N . ILE A 1 102 ? -13.740 17.586 18.828 1.00 80.12 102 ILE A N 1
ATOM 804 C CA . ILE A 1 102 ? -14.268 17.048 20.087 1.00 80.12 102 ILE A CA 1
ATOM 805 C C . ILE A 1 102 ? -15.532 16.250 19.780 1.00 80.12 102 ILE A C 1
ATOM 807 O O . ILE A 1 102 ? -15.666 15.111 20.216 1.00 80.12 102 ILE A O 1
ATOM 811 N N . GLU A 1 103 ? -16.401 16.790 18.928 1.00 84.00 103 GLU A N 1
ATOM 812 C CA . GLU A 1 103 ? -17.592 16.091 18.458 1.00 84.00 103 GLU A CA 1
ATOM 813 C C . GLU A 1 103 ? -17.227 14.781 17.735 1.00 84.00 103 GLU A C 1
ATOM 815 O O . GLU A 1 103 ? -17.820 13.736 18.008 1.00 84.00 103 GLU A O 1
ATOM 820 N N . LEU A 1 104 ? -16.200 14.784 16.869 1.00 85.06 104 LEU A N 1
ATOM 821 C CA . LEU A 1 104 ? -15.735 13.552 16.214 1.00 85.06 104 LEU A CA 1
ATOM 822 C C . LEU A 1 104 ? -15.228 12.517 17.229 1.00 85.06 104 LEU A C 1
ATOM 824 O O . LEU A 1 104 ? -15.516 11.327 17.082 1.00 85.06 104 LEU A O 1
ATOM 828 N N . GLN A 1 105 ? -14.486 12.957 18.250 1.00 89.81 105 GLN A N 1
ATOM 829 C CA . GLN A 1 105 ? -14.002 12.097 19.331 1.00 89.81 105 GLN A CA 1
ATOM 830 C C . GLN A 1 105 ? -15.155 11.459 20.102 1.00 89.81 105 GLN A C 1
ATOM 832 O O . GLN A 1 105 ? -15.160 10.244 20.299 1.00 89.81 105 GLN A O 1
ATOM 837 N N . GLU A 1 106 ? -16.140 12.256 20.509 1.00 88.38 106 GLU A N 1
ATOM 838 C CA . GLU A 1 106 ? -17.297 11.793 21.275 1.00 88.38 106 GLU A CA 1
ATOM 839 C C . GLU A 1 106 ? -18.166 10.827 20.470 1.00 88.38 106 GLU A C 1
ATOM 841 O O . GLU A 1 106 ? -18.515 9.756 20.970 1.00 88.38 106 GLU A O 1
ATOM 846 N N . LEU A 1 107 ? -18.467 11.155 19.209 1.00 89.62 107 LEU A N 1
ATOM 847 C CA . LEU A 1 107 ? -19.210 10.269 18.308 1.00 89.62 107 LEU A CA 1
ATOM 848 C C . LEU A 1 107 ? -18.487 8.934 18.130 1.00 89.62 107 LEU A C 1
ATOM 850 O O . LEU A 1 107 ? -19.102 7.873 18.239 1.00 89.62 107 LEU A O 1
ATOM 854 N N . THR A 1 108 ? -17.175 8.986 17.907 1.00 90.38 108 THR A N 1
ATOM 855 C CA . THR A 1 108 ? -16.337 7.798 17.729 1.00 90.38 108 THR A CA 1
ATOM 856 C C . THR A 1 108 ? -16.318 6.940 18.989 1.00 90.38 108 THR A C 1
ATOM 858 O O . THR A 1 108 ? -16.565 5.738 18.912 1.00 90.38 108 THR A O 1
ATOM 861 N N . LEU A 1 109 ? -16.092 7.544 20.159 1.00 90.25 109 LEU A N 1
ATOM 862 C CA . LEU A 1 109 ? -16.116 6.841 21.440 1.00 90.25 109 LEU A CA 1
ATOM 863 C C . LEU A 1 109 ? -17.475 6.184 21.677 1.00 90.25 109 LEU A C 1
ATOM 865 O O . LEU A 1 109 ? -17.535 4.988 21.949 1.00 90.25 109 LEU A O 1
ATOM 869 N N . ASN A 1 110 ? -18.570 6.925 21.518 1.00 87.88 110 ASN A N 1
ATOM 870 C CA . ASN A 1 110 ? -19.916 6.391 21.718 1.00 87.88 110 ASN A CA 1
ATOM 871 C C . ASN A 1 110 ? -20.218 5.228 20.765 1.00 87.88 110 ASN A C 1
ATOM 873 O O . ASN A 1 110 ? -20.766 4.207 21.186 1.00 87.88 110 ASN A O 1
ATOM 877 N N . ALA A 1 111 ? -19.824 5.344 19.497 1.00 89.56 111 ALA A N 1
ATOM 878 C CA . ALA A 1 111 ? -20.023 4.289 18.514 1.00 89.56 111 ALA A CA 1
ATOM 879 C C . ALA A 1 111 ? -19.205 3.030 18.829 1.00 89.56 111 ALA A C 1
ATOM 881 O O . ALA A 1 111 ? -19.750 1.928 18.738 1.00 89.56 111 ALA A O 1
ATOM 882 N N . ILE A 1 112 ? -17.943 3.177 19.253 1.00 89.19 112 ILE A N 1
ATOM 883 C CA . ILE A 1 112 ? -17.114 2.055 19.718 1.00 89.19 112 ILE A CA 1
ATOM 884 C C . ILE A 1 112 ? -17.793 1.376 20.903 1.00 89.19 112 ILE A C 1
ATOM 886 O O . ILE A 1 112 ? -18.025 0.173 20.863 1.00 89.19 112 ILE A O 1
ATOM 890 N N . LEU A 1 113 ? -18.173 2.131 21.937 1.00 86.50 113 LEU A N 1
ATOM 891 C CA . LEU A 1 113 ? -18.758 1.556 23.151 1.00 86.50 113 LEU A CA 1
ATOM 892 C C . LEU A 1 113 ? -20.072 0.825 22.866 1.00 86.50 113 LEU A C 1
ATOM 894 O O . LEU A 1 113 ? -20.294 -0.251 23.415 1.00 86.50 113 LEU A O 1
ATOM 898 N N . ASN A 1 114 ? -20.915 1.359 21.981 1.00 88.12 114 ASN A N 1
ATOM 899 C CA . ASN A 1 114 ? -22.169 0.714 21.592 1.00 88.12 114 ASN A CA 1
ATOM 900 C C . ASN A 1 114 ? -21.937 -0.536 20.741 1.00 88.12 114 ASN A C 1
ATOM 902 O O . ASN A 1 114 ? -22.518 -1.585 21.019 1.00 88.12 114 ASN A O 1
ATOM 906 N N . THR A 1 115 ? -21.065 -0.440 19.738 1.00 89.75 115 THR A N 1
ATOM 907 C CA . THR A 1 115 ? -20.762 -1.548 18.822 1.00 89.75 115 THR A CA 1
ATOM 908 C C . THR A 1 115 ? -20.051 -2.684 19.550 1.00 89.75 115 THR A C 1
ATOM 910 O O . THR A 1 115 ? -20.264 -3.852 19.243 1.00 89.75 115 THR A O 1
ATOM 913 N N . PHE A 1 116 ? -19.209 -2.353 20.532 1.00 90.06 116 PHE A N 1
ATOM 914 C CA . PHE A 1 116 ? -18.321 -3.317 21.171 1.00 90.06 116 PHE A CA 1
ATOM 915 C C . PHE A 1 116 ? -18.919 -3.876 22.464 1.00 90.06 116 PHE A C 1
ATOM 917 O O . PHE A 1 116 ? -18.400 -4.839 23.024 1.00 90.06 116 PHE A O 1
ATOM 924 N N . ARG A 1 117 ? -20.039 -3.313 22.933 1.00 87.44 117 ARG A N 1
ATOM 925 C CA . ARG A 1 117 ? -20.749 -3.761 24.135 1.00 87.44 117 ARG A CA 1
ATOM 926 C C . ARG A 1 117 ? -21.003 -5.272 24.188 1.00 87.44 117 ARG A C 1
ATOM 928 O O . ARG A 1 117 ? -20.839 -5.829 25.270 1.00 87.44 117 ARG A O 1
ATOM 935 N N . PRO A 1 118 ? -21.354 -5.968 23.086 1.00 86.38 118 PRO A N 1
ATOM 936 C CA . PRO A 1 118 ? -21.525 -7.420 23.118 1.00 86.38 118 PRO A CA 1
ATOM 937 C C . PRO A 1 118 ? -20.261 -8.178 23.560 1.00 86.38 118 PRO A C 1
ATOM 939 O O . PRO A 1 118 ? -20.369 -9.211 24.216 1.00 86.38 118 PRO A O 1
ATOM 942 N N . PHE A 1 119 ? -19.066 -7.644 23.282 1.00 85.62 119 PHE A N 1
ATOM 943 C CA . PHE A 1 119 ? -17.791 -8.253 23.675 1.00 85.62 119 PHE A CA 1
ATOM 944 C C . PHE A 1 119 ? -17.477 -8.105 25.165 1.00 85.62 119 PHE A C 1
ATOM 946 O O . PHE A 1 119 ? -16.648 -8.850 25.670 1.00 85.62 119 PHE A O 1
ATOM 953 N N . ALA A 1 120 ? -18.162 -7.216 25.894 1.00 84.94 120 ALA A N 1
ATOM 954 C CA . ALA A 1 120 ? -18.043 -7.136 27.353 1.00 84.94 120 ALA A CA 1
ATOM 955 C C . ALA A 1 120 ? -18.555 -8.407 28.052 1.00 84.94 120 ALA A C 1
ATOM 957 O O . ALA A 1 120 ? -18.114 -8.749 29.146 1.00 84.94 120 ALA A O 1
ATOM 958 N N . PHE A 1 121 ? -19.504 -9.102 27.419 1.00 81.19 121 PHE A N 1
ATOM 959 C CA . PHE A 1 121 ? -20.095 -10.337 27.935 1.00 81.19 121 PHE A CA 1
ATOM 960 C C . PHE A 1 121 ? -19.393 -11.590 27.399 1.00 81.19 121 PHE A C 1
ATOM 962 O O . PHE A 1 121 ? -19.585 -12.684 27.928 1.00 81.19 121 PHE A O 1
ATOM 969 N N . GLY A 1 122 ? -18.585 -11.438 26.347 1.00 69.12 122 GLY A N 1
ATOM 970 C CA . GLY A 1 122 ? -17.763 -12.500 25.784 1.00 69.12 122 GLY A CA 1
ATOM 971 C C . GLY A 1 122 ? -16.414 -12.602 26.492 1.00 69.12 122 GLY A C 1
ATOM 972 O O . GLY A 1 122 ? -15.872 -11.620 26.986 1.00 69.12 122 GLY A O 1
ATOM 973 N N . ASN A 1 123 ? -15.816 -13.795 26.507 1.00 73.62 123 ASN A N 1
ATOM 974 C CA . ASN A 1 123 ? -14.440 -13.961 26.992 1.00 73.62 123 ASN A CA 1
ATOM 975 C C . ASN A 1 123 ? -13.385 -13.689 25.899 1.00 73.62 123 ASN A C 1
ATOM 977 O O . ASN A 1 123 ? -12.217 -14.034 26.064 1.00 73.62 123 ASN A O 1
ATOM 981 N N . THR A 1 124 ? -13.794 -13.097 24.777 1.00 82.06 124 THR A N 1
ATOM 982 C CA . THR A 1 124 ? -12.936 -12.834 23.622 1.00 82.06 124 THR A CA 1
ATOM 983 C C . THR A 1 124 ? -12.395 -11.415 23.706 1.00 82.06 124 THR A C 1
ATOM 985 O O . THR A 1 124 ? -13.165 -10.458 23.748 1.00 82.06 124 THR A O 1
ATOM 988 N N 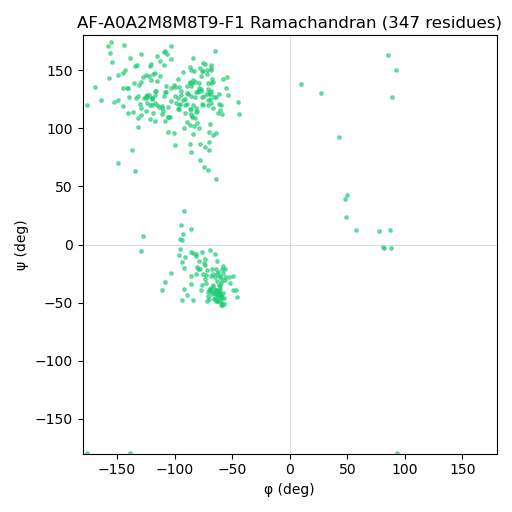. ALA A 1 125 ? -11.071 -11.273 23.732 1.00 89.12 125 ALA A N 1
ATOM 989 C CA . ALA A 1 125 ? -10.437 -9.965 23.649 1.00 89.12 125 ALA A CA 1
ATOM 990 C C . ALA A 1 125 ? -10.524 -9.409 22.223 1.00 89.12 125 ALA A C 1
ATOM 992 O O . ALA A 1 125 ? -10.611 -10.165 21.263 1.00 89.12 125 ALA A O 1
ATOM 993 N N . ILE A 1 126 ? -10.473 -8.091 22.074 1.00 90.88 126 ILE A N 1
ATOM 994 C CA . ILE A 1 126 ? -10.384 -7.410 20.781 1.00 90.88 126 ILE A CA 1
ATOM 995 C C . ILE A 1 126 ? -8.905 -7.244 20.418 1.00 90.88 126 ILE A C 1
ATOM 997 O O . ILE A 1 126 ? -8.143 -6.644 21.175 1.00 90.88 126 ILE A O 1
ATOM 1001 N N . SER A 1 127 ? -8.478 -7.788 19.281 1.00 88.69 127 SER A N 1
ATOM 1002 C CA . SER A 1 127 ? -7.108 -7.641 18.776 1.00 88.69 127 SER A CA 1
ATOM 1003 C C . SER A 1 127 ? -6.922 -6.368 17.958 1.00 88.69 127 SER A C 1
ATOM 1005 O O . SER A 1 127 ? -5.817 -5.833 17.917 1.00 88.69 127 SER A O 1
ATOM 1007 N N . ALA A 1 128 ? -7.976 -5.851 17.326 1.00 89.50 128 ALA A N 1
ATOM 1008 C CA . ALA A 1 128 ? -7.885 -4.599 16.590 1.00 89.50 128 ALA A CA 1
ATOM 1009 C C . ALA A 1 128 ? -9.223 -3.875 16.430 1.00 89.50 128 ALA A C 1
ATOM 1011 O O . ALA A 1 128 ? -10.295 -4.457 16.594 1.00 89.50 128 ALA A O 1
ATOM 1012 N N . ILE A 1 129 ? -9.145 -2.603 16.049 1.00 91.44 129 ILE A N 1
ATOM 1013 C CA . ILE A 1 129 ? -10.269 -1.821 15.530 1.00 91.44 129 ILE A CA 1
ATOM 1014 C C . ILE A 1 129 ? -9.963 -1.438 14.092 1.00 91.44 129 ILE A C 1
ATOM 1016 O O . ILE A 1 129 ? -8.878 -0.923 13.818 1.00 91.44 129 ILE A O 1
ATOM 1020 N N . ARG A 1 130 ? -10.919 -1.635 13.182 1.00 90.06 130 ARG A N 1
ATOM 1021 C CA . ARG A 1 130 ? -10.843 -1.060 11.837 1.00 90.06 130 ARG A CA 1
ATOM 1022 C C . ARG A 1 130 ? -11.834 0.069 11.696 1.00 90.06 130 ARG A C 1
ATOM 1024 O O . ARG A 1 130 ? -13.010 -0.064 12.028 1.00 90.06 130 ARG A O 1
ATOM 1031 N N . PHE A 1 131 ? -11.336 1.177 11.181 1.00 92.31 131 PHE A N 1
ATOM 1032 C CA . PHE A 1 131 ? -12.136 2.314 10.787 1.00 92.31 131 PHE A CA 1
ATOM 1033 C C . PHE A 1 131 ? -12.211 2.357 9.270 1.00 92.31 131 PHE A C 1
ATOM 1035 O O . PHE A 1 131 ? -11.197 2.501 8.586 1.00 92.31 131 PHE A O 1
ATOM 1042 N N . HIS A 1 132 ? -13.422 2.238 8.745 1.00 91.38 132 HIS A N 1
ATOM 1043 C CA . HIS A 1 132 ? -13.678 2.247 7.316 1.00 91.38 132 HIS A CA 1
ATOM 1044 C C . HIS A 1 132 ? -14.077 3.658 6.909 1.00 91.38 132 HIS A C 1
ATOM 1046 O O . HIS A 1 132 ? -15.058 4.222 7.401 1.00 91.38 132 HIS A O 1
ATOM 1052 N N . LEU A 1 133 ? -13.295 4.240 6.008 1.00 89.75 133 LEU A N 1
ATOM 1053 C CA . LEU A 1 133 ? -13.532 5.556 5.446 1.00 89.75 133 LEU A CA 1
ATOM 1054 C C . LEU A 1 133 ? -14.177 5.408 4.075 1.00 89.75 133 LEU A C 1
ATOM 1056 O O . LEU A 1 133 ? -13.649 4.743 3.183 1.00 89.75 133 LEU A O 1
ATOM 1060 N N . LYS A 1 134 ? -15.297 6.107 3.881 1.00 87.44 134 LYS A N 1
ATOM 1061 C CA . LYS A 1 134 ? -15.996 6.160 2.589 1.00 87.44 134 LYS A CA 1
ATOM 1062 C C . LYS A 1 134 ? -15.123 6.741 1.474 1.00 87.44 134 LYS A C 1
ATOM 1064 O O . LYS A 1 134 ? -15.329 6.454 0.296 1.00 87.44 134 LYS A O 1
ATOM 1069 N N . TYR A 1 135 ? -14.168 7.594 1.832 1.00 85.38 135 TYR A N 1
ATOM 1070 C CA . TYR A 1 135 ? -13.357 8.343 0.885 1.00 85.38 135 TYR A CA 1
ATOM 1071 C C . TYR A 1 135 ? -11.877 7.955 0.928 1.00 85.38 135 TYR A C 1
ATOM 1073 O O . TYR A 1 135 ? -11.385 7.396 1.906 1.00 85.38 135 TYR A O 1
ATOM 1081 N N . GLY A 1 136 ? -11.151 8.316 -0.133 1.00 72.44 136 GLY A N 1
ATOM 1082 C CA . GLY A 1 136 ? -9.694 8.194 -0.196 1.00 72.44 136 GLY A CA 1
ATOM 1083 C C . GLY A 1 136 ? -8.968 9.095 0.807 1.00 72.44 136 GLY A C 1
ATOM 1084 O O . GLY A 1 136 ? -9.553 10.025 1.366 1.00 72.44 136 GLY A O 1
ATOM 1085 N N . ASN A 1 137 ? -7.676 8.839 0.996 1.00 74.38 137 ASN A N 1
ATOM 1086 C CA . ASN A 1 137 ? -6.812 9.484 1.992 1.00 74.38 137 ASN A CA 1
ATOM 1087 C C . ASN A 1 137 ? -6.599 11.003 1.820 1.00 74.38 137 ASN A C 1
ATOM 1089 O O . ASN A 1 137 ? -6.158 11.662 2.754 1.00 74.38 137 ASN A O 1
ATOM 1093 N N . THR A 1 138 ? -6.943 11.585 0.668 1.00 70.00 138 THR A N 1
ATOM 1094 C CA . THR A 1 138 ? -6.779 13.026 0.396 1.00 70.00 138 THR A CA 1
ATOM 1095 C C . THR A 1 138 ? -7.989 13.884 0.761 1.00 70.00 138 THR A C 1
ATOM 1097 O O . THR A 1 138 ? -7.904 15.112 0.731 1.00 70.00 138 THR A O 1
ATOM 1100 N N . ARG A 1 139 ? -9.141 13.276 1.074 1.00 78.06 139 ARG A N 1
ATOM 1101 C CA . ARG A 1 139 ? -10.324 14.028 1.514 1.00 78.06 139 ARG A CA 1
ATOM 1102 C C . ARG A 1 139 ? -10.122 14.563 2.925 1.00 78.06 139 ARG A C 1
ATOM 1104 O O . ARG A 1 139 ? -9.507 13.907 3.758 1.00 78.06 139 ARG A O 1
ATOM 1111 N N . VAL A 1 140 ? -10.687 15.734 3.202 1.00 77.12 140 VAL A N 1
ATOM 1112 C CA . VAL A 1 140 ? -10.519 16.404 4.497 1.00 77.12 140 VAL A CA 1
ATOM 1113 C C . VAL A 1 140 ? -11.069 15.568 5.653 1.00 77.12 140 VAL A C 1
ATOM 1115 O O . VAL A 1 140 ? -10.462 15.518 6.716 1.00 77.12 140 VAL A O 1
ATOM 1118 N N . GLU A 1 141 ? -12.157 14.838 5.423 1.00 84.81 141 GLU A N 1
ATOM 1119 C CA . GLU A 1 141 ? -12.763 13.918 6.382 1.00 84.81 141 GLU A CA 1
ATOM 1120 C C . GLU A 1 141 ? -11.834 12.740 6.706 1.00 84.81 141 GLU A C 1
ATOM 1122 O O . GLU A 1 141 ? -11.686 12.351 7.868 1.00 84.81 141 GLU A O 1
ATOM 1127 N N . SER A 1 142 ? -11.167 12.205 5.682 1.00 81.69 142 SER A N 1
ATOM 1128 C CA . SER A 1 142 ? -10.183 11.131 5.816 1.00 81.69 142 SER A CA 1
ATOM 1129 C C . SER A 1 142 ? -8.925 11.609 6.536 1.00 81.69 142 SER A C 1
ATOM 1131 O O . SER A 1 142 ? -8.414 10.899 7.396 1.00 81.69 142 SER A O 1
ATOM 1133 N N . ILE A 1 143 ? -8.460 12.827 6.239 1.00 77.75 143 ILE A N 1
ATOM 1134 C CA . ILE A 1 143 ? -7.315 13.451 6.916 1.00 77.75 143 ILE A CA 1
ATOM 1135 C C . ILE A 1 143 ? -7.641 13.679 8.393 1.00 77.75 143 ILE A C 1
ATOM 1137 O O . ILE A 1 143 ? -6.868 13.263 9.248 1.00 77.75 143 ILE A O 1
ATOM 1141 N N . ALA A 1 144 ? -8.800 14.267 8.704 1.00 83.00 144 ALA A N 1
ATOM 1142 C CA . ALA A 1 144 ? -9.223 14.513 10.082 1.00 83.00 144 ALA A CA 1
ATOM 1143 C C . ALA A 1 144 ? -9.341 13.210 10.887 1.00 83.00 144 ALA A C 1
ATOM 1145 O O . ALA A 1 144 ? -8.840 13.124 12.007 1.00 83.00 144 ALA A O 1
ATOM 1146 N N . SER A 1 145 ? -9.943 12.178 10.288 1.00 87.12 145 SER A N 1
ATOM 1147 C CA . SER A 1 145 ? -10.028 10.847 10.894 1.00 87.12 145 SER A CA 1
ATOM 1148 C C . SER A 1 145 ? -8.631 10.257 11.103 1.00 87.12 145 SER A C 1
ATOM 1150 O O . SER A 1 145 ? -8.315 9.793 12.193 1.00 87.12 145 SER A O 1
ATOM 1152 N N . SER A 1 146 ? -7.747 10.345 10.104 1.00 83.19 146 SER A N 1
ATOM 1153 C CA . SER A 1 146 ? -6.370 9.864 10.232 1.00 83.19 146 SER A CA 1
ATOM 1154 C C . SER A 1 146 ? -5.598 10.564 11.345 1.00 83.19 146 SER A C 1
ATOM 1156 O O . SER A 1 146 ? -4.944 9.889 12.134 1.00 83.19 146 SER A O 1
ATOM 1158 N N . SER A 1 147 ? -5.699 11.890 11.449 1.00 82.88 147 SER A N 1
ATOM 1159 C CA . SER A 1 147 ? -5.078 12.655 12.533 1.00 82.88 147 SER A CA 1
ATOM 1160 C C . SER A 1 147 ? -5.603 12.235 13.902 1.00 82.88 147 SER A C 1
ATOM 1162 O O . SER A 1 147 ? -4.825 12.142 14.847 1.00 82.88 147 SER A O 1
ATOM 1164 N N . LEU A 1 148 ? -6.901 11.944 14.010 1.00 89.12 148 LEU A N 1
ATOM 1165 C CA . LEU A 1 148 ? -7.503 11.484 15.253 1.00 89.12 148 LEU A CA 1
ATOM 1166 C C . LEU A 1 148 ? -6.982 10.100 15.673 1.00 89.12 148 LEU A C 1
ATOM 1168 O O . LEU A 1 148 ? -6.609 9.908 16.825 1.00 89.12 148 LEU A O 1
ATOM 1172 N N . PHE A 1 149 ? -6.929 9.142 14.748 1.00 88.94 149 PHE A N 1
ATOM 1173 C CA . PHE A 1 149 ? -6.530 7.763 15.056 1.00 88.94 149 PHE A CA 1
ATOM 1174 C C . PHE A 1 149 ? -5.015 7.546 15.135 1.00 88.94 149 PHE A C 1
ATOM 1176 O O . PHE A 1 149 ? -4.579 6.497 15.598 1.00 88.94 149 PHE A O 1
ATOM 1183 N N . LYS A 1 150 ? -4.219 8.541 14.728 1.00 83.56 150 LYS A N 1
ATOM 1184 C CA . LYS A 1 150 ? -2.774 8.614 14.993 1.00 83.56 150 LYS A CA 1
ATOM 1185 C C . LYS A 1 150 ? -2.439 9.240 16.352 1.00 83.56 150 LYS A C 1
ATOM 1187 O O . LYS A 1 150 ? -1.271 9.282 16.717 1.00 83.56 150 LYS A O 1
ATOM 1192 N N . ASN A 1 151 ? -3.427 9.764 17.079 1.00 85.19 151 ASN A N 1
ATOM 1193 C CA . ASN A 1 151 ? -3.212 10.340 18.401 1.00 85.19 151 ASN A CA 1
ATOM 1194 C C . ASN A 1 151 ? -3.244 9.236 19.473 1.00 85.19 151 ASN A C 1
ATOM 1196 O O . ASN A 1 151 ? -4.308 8.696 19.787 1.00 85.19 151 ASN A O 1
ATOM 1200 N N . ASP A 1 152 ? -2.086 8.949 20.068 1.00 86.44 152 ASP A N 1
ATOM 1201 C CA . ASP A 1 152 ? -1.935 7.920 21.101 1.00 86.44 152 ASP A CA 1
ATOM 1202 C C . ASP A 1 152 ? -2.786 8.179 22.351 1.00 86.44 152 ASP A C 1
ATOM 1204 O O . ASP A 1 152 ? -3.330 7.230 22.917 1.00 86.44 152 ASP A O 1
ATOM 1208 N N . ASP A 1 153 ? -2.976 9.435 22.767 1.00 90.38 153 ASP A N 1
ATOM 1209 C CA . ASP A 1 153 ? -3.841 9.775 23.905 1.00 90.38 153 ASP A CA 1
ATOM 1210 C C . ASP A 1 153 ? -5.295 9.410 23.615 1.00 90.38 153 ASP A C 1
ATOM 1212 O O . ASP A 1 153 ? -5.996 8.879 24.481 1.00 90.38 153 ASP A O 1
ATOM 1216 N N . PHE A 1 154 ? -5.749 9.633 22.381 1.00 91.25 154 PHE A N 1
ATOM 1217 C CA . PHE A 1 154 ? -7.089 9.231 21.974 1.00 91.25 154 PHE A CA 1
ATOM 1218 C C . PHE A 1 154 ? -7.232 7.705 21.922 1.00 91.25 154 PHE A C 1
ATOM 1220 O O . PHE A 1 154 ? -8.217 7.164 22.432 1.00 91.25 154 PHE A O 1
ATOM 1227 N N . ILE A 1 155 ? -6.236 6.989 21.391 1.00 91.56 155 ILE A N 1
ATOM 1228 C CA . ILE A 1 155 ? -6.233 5.519 21.402 1.00 91.56 155 ILE A CA 1
ATOM 1229 C C . ILE A 1 155 ? -6.214 4.975 22.838 1.00 91.56 155 ILE A C 1
ATOM 1231 O O . ILE A 1 155 ? -6.950 4.040 23.163 1.00 91.56 155 ILE A O 1
ATOM 1235 N N . ASN A 1 156 ? -5.436 5.584 23.730 1.00 91.75 156 ASN A N 1
ATOM 1236 C CA . ASN A 1 156 ? -5.421 5.242 25.149 1.00 91.75 156 ASN A CA 1
ATOM 1237 C C . ASN A 1 156 ? -6.773 5.526 25.809 1.00 91.75 156 ASN A C 1
ATOM 1239 O O . ASN A 1 156 ? -7.254 4.709 26.594 1.00 91.75 156 ASN A O 1
ATOM 1243 N N . HIS A 1 157 ? -7.439 6.624 25.451 1.00 93.06 157 HIS A N 1
ATOM 1244 C CA . HIS A 1 157 ? -8.779 6.928 25.941 1.00 93.06 157 HIS A CA 1
ATOM 1245 C C . HIS A 1 157 ? -9.799 5.866 25.495 1.00 93.06 157 HIS A C 1
ATOM 1247 O O . HIS A 1 157 ? -10.590 5.399 26.319 1.00 93.06 157 HIS A O 1
ATOM 1253 N N . ILE A 1 158 ? -9.736 5.407 24.239 1.00 92.50 158 ILE A N 1
ATOM 1254 C CA . ILE A 1 158 ? -10.549 4.280 23.753 1.00 92.50 158 ILE A CA 1
ATOM 1255 C C . ILE A 1 158 ? -10.299 3.033 24.612 1.00 92.50 158 ILE A C 1
ATOM 1257 O O . ILE A 1 158 ? -11.253 2.459 25.141 1.00 92.50 158 ILE A O 1
ATOM 1261 N N . LYS A 1 159 ? -9.031 2.649 24.819 1.00 93.25 159 LYS A N 1
ATOM 1262 C CA . LYS A 1 159 ? -8.653 1.486 25.643 1.00 93.25 159 LYS A CA 1
ATOM 1263 C C . LYS A 1 159 ? -9.188 1.592 27.072 1.00 93.25 159 LYS A C 1
ATOM 1265 O O . LYS A 1 159 ? -9.780 0.641 27.577 1.00 93.25 159 LYS A O 1
ATOM 1270 N N . VAL A 1 160 ? -9.046 2.754 27.715 1.00 93.50 160 VAL A N 1
ATOM 1271 C CA . VAL A 1 160 ? -9.562 3.001 29.072 1.00 93.50 160 VAL A CA 1
ATOM 1272 C C . VAL A 1 160 ? -11.080 2.835 29.124 1.00 93.50 160 VAL A C 1
ATOM 1274 O O . VAL A 1 160 ? -11.595 2.190 30.037 1.00 93.50 160 VAL A O 1
ATOM 1277 N N . LYS A 1 161 ? -11.812 3.375 28.143 1.00 91.56 161 LYS A N 1
ATOM 1278 C CA . LYS A 1 161 ? -13.276 3.255 28.089 1.00 91.56 161 LYS A CA 1
ATOM 1279 C C . LYS A 1 161 ? -13.728 1.821 27.817 1.00 91.56 161 LYS A C 1
ATOM 1281 O O . LYS A 1 161 ? -14.671 1.367 28.460 1.00 91.56 161 LYS A O 1
ATOM 1286 N N . MET A 1 162 ? -13.037 1.099 26.935 1.00 92.31 162 MET A N 1
ATOM 1287 C CA . MET A 1 162 ? -13.273 -0.327 26.690 1.00 92.31 162 MET A CA 1
ATOM 1288 C C . MET A 1 162 ? -13.077 -1.151 27.969 1.00 92.31 162 MET A C 1
ATOM 1290 O O . MET A 1 162 ? -13.998 -1.856 28.384 1.00 92.31 162 MET A O 1
ATOM 1294 N N . SER A 1 163 ? -11.937 -0.984 28.648 1.00 91.75 163 SER A N 1
ATOM 1295 C CA . SER A 1 163 ? -11.653 -1.639 29.932 1.00 91.75 163 SER A CA 1
ATOM 1296 C C . SER A 1 163 ? -12.691 -1.300 31.000 1.00 91.75 163 SER A C 1
ATOM 1298 O O . SER A 1 163 ? -13.142 -2.187 31.722 1.00 91.75 163 SER A O 1
ATOM 1300 N N . GLY A 1 164 ? -13.119 -0.036 31.079 1.00 89.00 164 GLY A N 1
ATOM 1301 C CA . GLY A 1 164 ? -14.160 0.412 32.009 1.00 89.00 164 GLY A CA 1
ATOM 1302 C C . GLY A 1 164 ? -15.525 -0.250 31.784 1.00 89.00 164 GLY A C 1
ATOM 1303 O O . GLY A 1 164 ? -16.315 -0.339 32.720 1.00 89.00 164 GLY A O 1
ATOM 1304 N N . LEU A 1 165 ? -15.792 -0.751 30.573 1.00 88.19 165 LEU A N 1
ATOM 1305 C CA . LEU A 1 165 ? -16.981 -1.543 30.243 1.00 88.19 165 LEU A CA 1
ATOM 1306 C C . LEU A 1 165 ? -16.750 -3.060 30.318 1.00 88.19 165 LEU A C 1
ATOM 1308 O O . LEU A 1 165 ? -17.651 -3.820 29.978 1.00 88.19 165 LEU A O 1
ATOM 1312 N N . GLY A 1 166 ? -15.570 -3.514 30.748 1.00 88.50 166 GLY A N 1
ATOM 1313 C CA . GLY A 1 166 ? -15.218 -4.935 30.797 1.00 88.50 166 GLY A CA 1
ATOM 1314 C C . GLY A 1 166 ? -14.855 -5.545 29.440 1.00 88.50 166 GLY A C 1
ATOM 1315 O O . GLY A 1 166 ? -14.731 -6.763 29.336 1.00 88.50 166 GLY A O 1
ATOM 1316 N N . ILE A 1 167 ? -14.660 -4.730 28.400 1.00 91.19 167 ILE A N 1
ATOM 1317 C CA . ILE A 1 167 ? -14.234 -5.198 27.077 1.00 91.19 167 ILE A CA 1
ATOM 1318 C C . ILE A 1 167 ? -12.719 -5.408 27.108 1.00 91.19 167 ILE A C 1
ATOM 1320 O O . ILE A 1 167 ? -11.951 -4.456 27.260 1.00 91.19 167 ILE A O 1
ATOM 1324 N N . LYS A 1 168 ? -12.281 -6.659 26.952 1.00 91.12 168 LYS A N 1
ATOM 1325 C CA . LYS A 1 168 ? -10.856 -7.015 26.905 1.00 91.12 168 LYS A CA 1
ATOM 1326 C C . LYS A 1 168 ? -10.256 -6.644 25.548 1.00 91.12 168 LYS A C 1
ATOM 1328 O O . LYS A 1 168 ? -10.927 -6.745 24.523 1.00 91.12 168 LYS A O 1
ATOM 1333 N N . TYR A 1 169 ? -8.975 -6.298 25.522 1.00 90.88 169 TYR A N 1
ATOM 1334 C CA 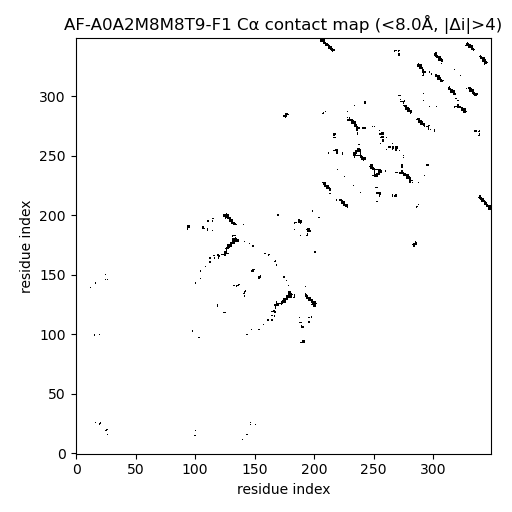. TYR A 1 169 ? -8.191 -6.145 24.295 1.00 90.88 169 TYR A CA 1
ATOM 1335 C C . TYR A 1 169 ? -6.848 -6.867 24.421 1.00 90.88 169 TYR A C 1
ATOM 1337 O O . TYR A 1 169 ? -6.373 -7.099 25.531 1.00 90.88 169 TYR A O 1
ATOM 1345 N N . ALA A 1 170 ? -6.275 -7.272 23.289 1.00 88.25 170 ALA A N 1
ATOM 1346 C CA . ALA A 1 170 ? -5.008 -7.996 23.248 1.00 88.25 170 ALA A CA 1
ATOM 1347 C C . ALA A 1 170 ? -3.807 -7.067 23.509 1.00 88.25 170 ALA A C 1
ATOM 1349 O O . ALA A 1 170 ? -3.870 -5.869 23.231 1.00 88.25 170 ALA A O 1
ATOM 1350 N N . ASP A 1 171 ? -2.686 -7.620 23.980 1.00 82.81 171 ASP A N 1
ATOM 1351 C CA . ASP A 1 171 ? -1.458 -6.845 24.237 1.00 82.81 171 ASP A CA 1
ATOM 1352 C C . ASP A 1 171 ? -0.923 -6.166 22.968 1.00 82.81 171 ASP A C 1
ATOM 1354 O O . ASP A 1 171 ? -0.403 -5.053 23.007 1.00 82.81 171 ASP A O 1
ATOM 1358 N N . ASN A 1 172 ? -1.113 -6.811 21.817 1.00 80.50 172 ASN A N 1
ATOM 1359 C CA . ASN A 1 172 ? -0.752 -6.303 20.500 1.00 80.50 172 ASN A CA 1
ATOM 1360 C C . ASN A 1 172 ? -1.899 -5.537 19.817 1.00 80.50 172 ASN A C 1
ATOM 1362 O O . ASN A 1 172 ? -1.970 -5.559 18.593 1.00 80.50 172 ASN A O 1
ATOM 1366 N N . PHE A 1 173 ? -2.798 -4.900 20.577 1.00 87.19 173 PHE A N 1
ATOM 1367 C CA . PHE A 1 173 ? -3.961 -4.184 20.045 1.00 87.19 173 PHE A CA 1
ATOM 1368 C C . PHE A 1 173 ? -3.594 -3.148 18.972 1.00 87.19 173 PHE A C 1
ATOM 1370 O O . PHE A 1 173 ? -2.762 -2.270 19.219 1.00 87.19 173 PHE A O 1
ATOM 1377 N N . ARG A 1 174 ? -4.266 -3.203 17.814 1.00 85.56 174 ARG A N 1
ATOM 1378 C CA . ARG A 1 174 ? -4.008 -2.308 16.671 1.00 85.56 174 ARG A CA 1
ATOM 1379 C C . ARG A 1 174 ? -5.228 -1.489 16.266 1.00 85.56 174 ARG A C 1
ATOM 1381 O O . ARG A 1 174 ? -6.370 -1.888 16.483 1.00 85.56 174 ARG A O 1
ATOM 1388 N N . VAL A 1 175 ? -4.977 -0.353 15.628 1.00 88.38 175 VAL A N 1
ATOM 1389 C CA . VAL A 1 175 ? -6.006 0.468 14.988 1.00 88.38 175 VAL A CA 1
ATOM 1390 C C . VAL A 1 175 ? -5.644 0.627 13.522 1.00 88.38 175 VAL A C 1
ATOM 1392 O O . VAL A 1 175 ? -4.522 1.006 13.205 1.00 88.38 175 VAL A O 1
ATOM 1395 N N . TYR A 1 176 ? -6.598 0.334 12.646 1.00 86.38 176 TYR A N 1
ATOM 1396 C CA . TYR A 1 176 ? -6.425 0.398 11.201 1.00 86.38 176 TYR A CA 1
ATOM 1397 C C . TYR A 1 176 ? -7.376 1.408 10.582 1.00 86.38 176 TYR A C 1
ATOM 1399 O O . TYR A 1 176 ? -8.524 1.545 11.014 1.00 86.38 176 TYR A O 1
ATOM 1407 N N . LEU A 1 177 ? -6.915 2.052 9.515 1.00 86.94 177 LEU A N 1
ATOM 1408 C CA . LEU A 1 177 ? -7.735 2.903 8.662 1.00 86.94 177 LEU A CA 1
ATOM 1409 C C . LEU A 1 177 ? -7.820 2.300 7.272 1.00 86.94 177 LEU A C 1
ATOM 1411 O O . LEU A 1 177 ? -6.801 2.167 6.615 1.00 86.94 177 LEU A O 1
ATOM 1415 N N . ILE A 1 178 ? -9.027 1.985 6.813 1.00 83.94 178 ILE A N 1
ATOM 1416 C CA . ILE A 1 178 ? -9.262 1.485 5.458 1.00 83.94 178 ILE A CA 1
ATOM 1417 C C . ILE A 1 178 ? -9.902 2.607 4.649 1.00 83.94 178 ILE A C 1
ATOM 1419 O O . ILE A 1 178 ? -11.056 2.974 4.877 1.00 83.94 178 ILE A O 1
ATOM 1423 N N . TYR A 1 179 ? -9.154 3.165 3.701 1.00 82.56 179 TYR A N 1
ATOM 1424 C CA . TYR A 1 179 ? -9.633 4.235 2.828 1.00 82.56 179 TYR A CA 1
ATOM 1425 C C . TYR A 1 179 ? -10.425 3.693 1.642 1.00 82.56 179 TYR A C 1
ATOM 1427 O O . TYR A 1 179 ? -10.139 2.621 1.121 1.00 82.56 179 TYR A O 1
ATOM 1435 N N . SER A 1 180 ? -11.393 4.481 1.163 1.00 80.31 180 SER A N 1
ATOM 1436 C CA . SER A 1 180 ? -12.295 4.093 0.064 1.00 80.31 180 SER A CA 1
ATOM 1437 C C . SER A 1 180 ? -12.896 2.694 0.258 1.00 80.31 180 SER A C 1
ATOM 1439 O O . SER A 1 180 ? -12.982 1.919 -0.694 1.00 80.31 180 SER A O 1
ATOM 1441 N N . SER A 1 181 ? -13.260 2.355 1.498 1.00 81.31 181 SER A N 1
ATOM 1442 C CA . SER A 1 181 ? -13.606 0.982 1.852 1.00 81.31 181 SER A CA 1
ATOM 1443 C C . SER A 1 181 ? -14.883 0.522 1.133 1.00 81.31 181 SER A C 1
ATOM 1445 O O . SER A 1 181 ? -15.914 1.193 1.257 1.00 81.31 181 SER A O 1
ATOM 1447 N N . PRO A 1 182 ? -14.857 -0.627 0.428 1.00 76.25 182 PRO A N 1
ATOM 1448 C CA . PRO A 1 182 ? -16.054 -1.189 -0.197 1.00 76.25 182 PRO A CA 1
ATOM 1449 C C . PRO A 1 182 ? -17.082 -1.663 0.842 1.00 76.25 182 PRO A C 1
ATOM 1451 O O . PRO A 1 182 ? -18.281 -1.653 0.569 1.00 76.25 182 PRO A O 1
ATOM 1454 N N . ASP A 1 183 ? -16.629 -2.008 2.048 1.00 80.31 183 ASP A N 1
ATOM 1455 C CA . ASP A 1 183 ? -17.463 -2.495 3.148 1.00 80.31 183 ASP A CA 1
ATOM 1456 C C . ASP A 1 183 ? -17.932 -1.389 4.098 1.00 80.31 183 ASP A C 1
ATOM 1458 O O . ASP A 1 183 ? -18.519 -1.677 5.138 1.00 80.31 183 ASP A O 1
ATOM 1462 N N . PHE A 1 184 ? -17.712 -0.117 3.750 1.00 85.88 184 PHE A N 1
ATOM 1463 C CA . PHE A 1 184 ? -18.072 1.029 4.587 1.00 85.88 184 PHE A CA 1
ATOM 1464 C C . PHE A 1 184 ? -19.494 0.934 5.176 1.00 85.88 184 PHE A C 1
ATOM 1466 O O . PHE A 1 184 ? -19.681 1.164 6.371 1.00 85.88 184 PHE A O 1
ATOM 1473 N N . GLU A 1 185 ? -20.481 0.559 4.357 1.00 87.69 185 GLU A N 1
ATOM 1474 C CA . GLU A 1 185 ? -21.895 0.476 4.758 1.00 87.69 185 GLU A CA 1
ATOM 1475 C C . GLU A 1 185 ? -22.258 -0.824 5.500 1.00 87.69 185 GLU A C 1
ATOM 1477 O O . GLU A 1 185 ? -23.371 -0.938 6.012 1.00 87.69 185 GLU A O 1
ATOM 1482 N N . ARG A 1 186 ? -21.349 -1.808 5.571 1.00 87.62 186 ARG A N 1
ATOM 1483 C CA . ARG A 1 186 ? -21.584 -3.086 6.267 1.00 87.62 186 ARG A CA 1
ATOM 1484 C C . ARG A 1 186 ? -21.377 -2.990 7.775 1.00 87.62 186 ARG A C 1
ATOM 1486 O O . ARG A 1 186 ? -21.952 -3.782 8.518 1.00 87.62 186 ARG A O 1
ATOM 1493 N N . PHE A 1 187 ? -20.555 -2.043 8.214 1.00 90.12 187 PHE A N 1
ATOM 1494 C CA . PHE A 1 187 ? -20.148 -1.899 9.607 1.00 90.12 187 PHE A CA 1
ATOM 1495 C C . PHE A 1 187 ? -20.884 -0.766 10.320 1.00 90.12 187 PHE A C 1
ATOM 1497 O O . PHE A 1 187 ? -21.594 0.034 9.708 1.00 90.12 187 PHE A O 1
ATOM 1504 N N . SER A 1 188 ? -20.717 -0.689 11.641 1.00 90.75 188 SER A N 1
ATOM 1505 C CA . SER A 1 188 ? -21.395 0.310 12.465 1.00 90.75 188 SER A CA 1
ATOM 1506 C C . SER A 1 188 ? -20.975 1.723 12.072 1.00 90.75 188 SER A C 1
ATOM 1508 O O . SER A 1 188 ? -19.829 2.122 12.276 1.00 90.75 188 SER A O 1
ATOM 1510 N N . LEU A 1 189 ? -21.911 2.495 11.525 1.00 92.38 189 LEU A N 1
ATOM 1511 C CA . LEU A 1 189 ? -21.677 3.878 11.119 1.00 92.38 189 LEU A CA 1
ATOM 1512 C C . LEU A 1 189 ? -21.458 4.770 12.348 1.00 92.38 189 LEU A C 1
ATOM 1514 O O . LEU A 1 189 ? -22.259 4.775 13.281 1.00 92.38 189 LEU A O 1
ATOM 1518 N N . ILE A 1 190 ? -20.379 5.548 12.313 1.00 91.69 190 ILE A N 1
ATOM 1519 C CA . ILE A 1 190 ? -20.086 6.628 13.263 1.00 91.69 190 ILE A CA 1
ATOM 1520 C C . ILE A 1 190 ? -20.618 7.944 12.687 1.00 91.69 190 ILE A C 1
ATOM 1522 O O . ILE A 1 190 ? -21.307 8.709 13.357 1.00 91.69 190 ILE A O 1
ATOM 1526 N N . THR A 1 191 ? -20.310 8.191 11.413 1.00 90.31 191 THR A N 1
ATOM 1527 C CA . THR A 1 191 ? -20.753 9.354 10.635 1.00 90.31 191 THR A CA 1
ATOM 1528 C C . THR A 1 191 ? -21.133 8.908 9.220 1.00 90.31 191 THR A C 1
ATOM 1530 O O . THR A 1 191 ? -21.008 7.737 8.865 1.00 90.31 191 THR A O 1
ATOM 1533 N N . GLN A 1 192 ? -21.545 9.842 8.358 1.00 88.69 192 GLN A N 1
ATOM 1534 C CA . GLN A 1 192 ? -21.801 9.546 6.940 1.00 88.69 192 GLN A CA 1
ATOM 1535 C C . GLN A 1 192 ? -20.543 9.130 6.133 1.00 88.69 192 GLN A C 1
ATOM 1537 O O . GLN A 1 192 ? -20.670 8.754 4.965 1.00 88.69 192 GLN A O 1
ATOM 1542 N N . TRP A 1 193 ? -19.336 9.237 6.709 1.00 88.50 193 TRP A N 1
ATOM 1543 C CA . TRP A 1 193 ? -18.062 8.913 6.046 1.00 88.50 193 TRP A CA 1
ATOM 1544 C C . TRP A 1 193 ? -17.146 7.977 6.843 1.00 88.50 193 TRP A C 1
ATOM 1546 O O . TRP A 1 193 ? -16.107 7.592 6.309 1.00 88.50 193 TRP A O 1
ATOM 1556 N N . LEU A 1 194 ? -17.498 7.635 8.085 1.00 93.12 194 LEU A N 1
ATOM 1557 C CA . LEU A 1 194 ? -16.693 6.810 8.987 1.00 93.12 194 LEU A CA 1
ATOM 1558 C C . LEU A 1 194 ? -17.549 5.704 9.624 1.00 93.12 194 LEU A C 1
ATOM 1560 O O . LEU A 1 194 ? -18.590 6.002 10.209 1.00 93.12 194 LEU A O 1
ATOM 1564 N N . SER A 1 195 ? -17.108 4.451 9.535 1.00 94.19 195 SER A N 1
ATOM 1565 C CA . SER A 1 195 ? -17.687 3.307 10.255 1.00 94.19 195 SER A CA 1
ATOM 1566 C C . SER A 1 195 ? -16.617 2.508 10.992 1.00 94.19 195 SER A C 1
ATOM 1568 O O . SER A 1 195 ? -15.422 2.706 10.762 1.00 94.19 195 SER A O 1
ATOM 1570 N N . VAL A 1 196 ? -17.039 1.657 11.928 1.00 94.06 196 VAL A N 1
ATOM 1571 C CA . VAL A 1 196 ? -16.150 0.919 12.830 1.00 94.06 196 VAL A CA 1
ATOM 1572 C C . VAL A 1 196 ? -16.469 -0.571 12.882 1.00 94.06 196 VAL A C 1
ATOM 1574 O O . VAL A 1 196 ? -17.626 -0.973 13.006 1.00 94.06 196 VAL A O 1
ATOM 1577 N N . GLU A 1 197 ? -15.411 -1.375 12.854 1.00 91.81 197 GLU A N 1
ATOM 1578 C CA . GLU A 1 197 ? -15.430 -2.828 12.974 1.00 91.81 197 GLU A CA 1
ATOM 1579 C C . GLU A 1 197 ? -14.522 -3.270 14.146 1.00 91.81 197 GLU A C 1
ATOM 1581 O O . GLU A 1 197 ? -13.324 -2.956 14.153 1.00 91.81 197 GLU A O 1
ATOM 1586 N N . PRO A 1 198 ? -15.051 -3.991 15.154 1.00 90.38 198 PRO A N 1
ATOM 1587 C CA . PRO A 1 198 ? -14.230 -4.684 16.143 1.00 90.38 198 PRO A CA 1
ATOM 1588 C C . PRO A 1 198 ? -13.657 -5.975 15.560 1.00 90.38 198 PRO A C 1
ATOM 1590 O O . PRO A 1 198 ? -14.407 -6.800 15.043 1.00 90.38 198 PRO A O 1
ATOM 1593 N N . ILE A 1 199 ? -12.355 -6.205 15.737 1.00 88.25 199 ILE A N 1
ATOM 1594 C CA . ILE A 1 199 ? -11.696 -7.461 15.361 1.00 88.25 199 ILE A CA 1
ATOM 1595 C C . ILE A 1 199 ? -11.434 -8.278 16.623 1.00 88.25 199 ILE A C 1
ATOM 1597 O O . ILE A 1 199 ? -10.587 -7.891 17.435 1.00 88.25 199 ILE A O 1
ATOM 1601 N N . PRO A 1 200 ? -12.144 -9.397 16.830 1.00 86.06 200 PRO A N 1
ATOM 1602 C CA . PRO A 1 200 ? -11.888 -10.278 17.958 1.00 86.06 200 PRO A CA 1
ATOM 1603 C C . PRO A 1 200 ? -10.532 -10.976 17.800 1.00 86.06 200 PRO A C 1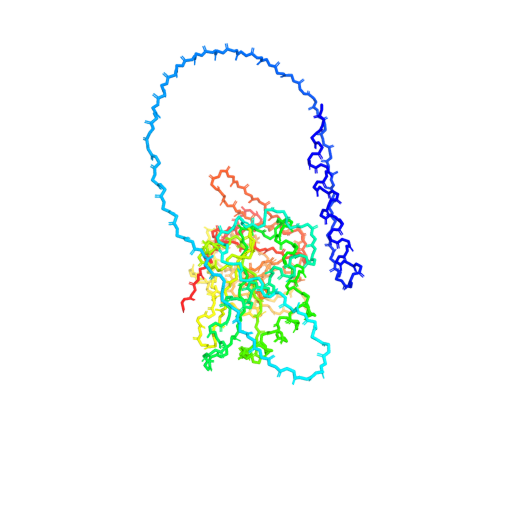
ATOM 1605 O O . PRO A 1 200 ? -10.076 -11.245 16.691 1.00 86.06 200 PRO A O 1
ATOM 1608 N N . GLN A 1 201 ? -9.899 -11.333 18.911 1.00 77.69 201 GLN A N 1
ATOM 1609 C CA . GLN A 1 201 ? -8.683 -12.133 18.936 1.00 77.69 201 GLN A CA 1
ATOM 1610 C C . GLN A 1 201 ? -8.962 -13.506 18.307 1.00 77.69 201 GLN A C 1
ATOM 1612 O O . GLN A 1 201 ? -9.841 -14.235 18.763 1.00 77.69 201 GLN A O 1
ATOM 1617 N N . GLY A 1 202 ? -8.225 -13.837 17.243 1.00 65.75 202 GLY A N 1
ATOM 1618 C CA . GLY A 1 202 ? -8.472 -15.019 16.408 1.00 65.75 202 GLY A CA 1
ATOM 1619 C C . GLY A 1 202 ? -9.458 -14.794 15.253 1.00 65.75 202 GLY A C 1
ATOM 1620 O O . GLY A 1 202 ? -9.657 -15.706 14.457 1.00 65.75 202 GLY A O 1
ATOM 1621 N N . GLY A 1 203 ? -10.052 -13.601 15.134 1.00 60.44 203 GLY A N 1
ATOM 1622 C CA . GLY A 1 203 ? -10.718 -13.155 13.910 1.00 60.44 203 GLY A CA 1
ATOM 1623 C C . GLY A 1 203 ? -9.702 -12.914 12.792 1.00 60.44 203 GLY A C 1
ATOM 1624 O O . GLY A 1 203 ? -8.531 -12.639 13.072 1.00 60.44 203 GLY A O 1
ATOM 1625 N N . SER A 1 204 ? -10.133 -13.025 11.533 1.00 54.91 204 SER A N 1
ATOM 1626 C CA . SER A 1 204 ? -9.265 -12.749 10.388 1.00 54.91 204 SER A CA 1
ATOM 1627 C C . SER A 1 204 ? -8.789 -11.300 10.463 1.00 54.91 204 SER A C 1
ATOM 1629 O O . SER A 1 204 ? -9.580 -10.357 10.425 1.00 54.91 204 SER A O 1
ATOM 1631 N N . GLU A 1 205 ? -7.482 -11.098 10.632 1.00 58.72 205 GLU A N 1
ATOM 1632 C CA . GLU A 1 205 ? -6.855 -9.831 10.268 1.00 58.72 205 GLU A CA 1
ATOM 1633 C C . GLU A 1 205 ? -7.071 -9.651 8.764 1.00 58.72 205 GLU A C 1
ATOM 1635 O O . GLU A 1 205 ? -6.801 -10.571 8.000 1.00 58.72 205 GLU A O 1
ATOM 1640 N N . HIS A 1 206 ? -7.571 -8.492 8.342 1.00 59.66 206 HIS A N 1
ATOM 1641 C CA . HIS A 1 206 ? -7.768 -8.156 6.937 1.00 59.66 206 HIS A CA 1
ATOM 1642 C C . HIS A 1 206 ? -6.399 -7.956 6.306 1.00 59.66 206 HIS A C 1
ATOM 1644 O O . HIS A 1 206 ? -5.868 -6.843 6.246 1.00 59.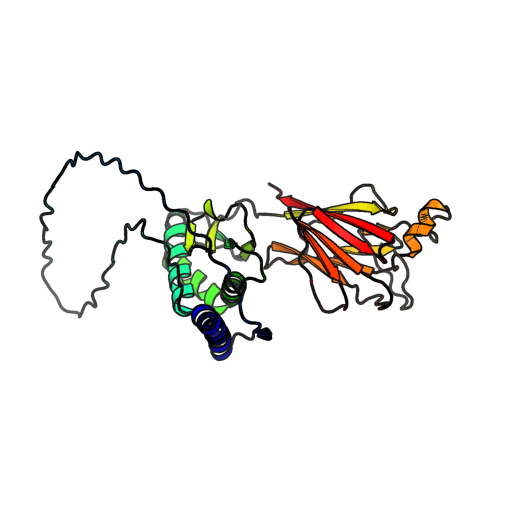66 206 HIS A O 1
ATOM 1650 N N . LYS A 1 207 ? -5.778 -9.076 5.950 1.00 67.75 207 LYS A N 1
ATOM 1651 C CA . LYS A 1 207 ? -4.460 -9.116 5.350 1.00 67.75 207 LYS A CA 1
ATOM 1652 C C . LYS A 1 207 ? -4.659 -8.936 3.868 1.00 67.75 207 LYS A C 1
ATOM 1654 O O . LYS A 1 207 ? -5.212 -9.795 3.193 1.00 67.75 207 LYS A O 1
ATOM 1659 N N . ILE A 1 208 ? -4.200 -7.805 3.364 1.00 78.81 208 ILE A N 1
ATOM 1660 C CA . ILE A 1 208 ? -4.041 -7.636 1.932 1.00 78.81 208 ILE A CA 1
ATOM 1661 C C . ILE A 1 208 ? -2.710 -8.254 1.507 1.00 78.81 208 ILE A C 1
ATOM 1663 O O . ILE A 1 208 ? -1.691 -8.113 2.186 1.00 78.81 208 ILE A O 1
ATOM 1667 N N . LYS A 1 209 ? -2.709 -8.929 0.365 1.00 89.38 209 LYS A N 1
ATOM 1668 C CA . LYS A 1 209 ? -1.500 -9.288 -0.374 1.00 89.38 209 LYS A CA 1
ATOM 1669 C C . LYS A 1 209 ? -1.430 -8.462 -1.641 1.00 89.38 209 LYS A C 1
ATOM 1671 O O . LYS A 1 209 ? -2.446 -8.021 -2.180 1.00 89.38 209 LYS A O 1
ATOM 1676 N N . ALA A 1 210 ? -0.211 -8.267 -2.124 1.00 93.81 210 ALA A N 1
ATOM 1677 C CA . ALA A 1 210 ? 0.017 -7.704 -3.440 1.00 93.81 210 ALA A CA 1
ATOM 1678 C C . ALA A 1 210 ? 0.727 -8.722 -4.328 1.00 93.81 210 ALA A C 1
ATOM 1680 O O . ALA A 1 210 ? 1.556 -9.508 -3.879 1.00 93.81 210 ALA A O 1
ATOM 1681 N N . SER A 1 211 ? 0.430 -8.680 -5.618 1.00 95.44 211 SER A N 1
ATOM 1682 C CA . SER A 1 211 ? 1.181 -9.392 -6.640 1.00 95.44 211 SER A CA 1
ATOM 1683 C C . SER A 1 211 ? 1.651 -8.420 -7.708 1.00 95.44 211 SER A C 1
ATOM 1685 O O . SER A 1 211 ? 0.990 -7.426 -8.024 1.00 95.44 211 SER A O 1
ATOM 1687 N N . VAL A 1 212 ? 2.831 -8.703 -8.247 1.00 97.50 212 VAL A N 1
ATOM 1688 C CA . VAL A 1 212 ? 3.489 -7.870 -9.246 1.00 97.50 212 VAL A CA 1
ATOM 1689 C C . VAL A 1 212 ? 3.781 -8.707 -10.473 1.00 97.50 212 VAL A C 1
ATOM 1691 O O . VAL A 1 212 ? 4.405 -9.762 -10.382 1.00 97.50 212 VAL A O 1
ATOM 1694 N N . LYS A 1 213 ? 3.364 -8.215 -11.637 1.00 97.50 213 LYS A N 1
ATOM 1695 C CA . LYS A 1 213 ? 3.625 -8.855 -12.928 1.00 97.50 213 LYS A CA 1
ATOM 1696 C C . LYS A 1 213 ? 4.205 -7.858 -13.917 1.00 97.50 213 LYS A C 1
ATOM 1698 O O . LYS A 1 213 ? 3.738 -6.724 -14.004 1.00 97.50 213 LYS A O 1
ATOM 1703 N N . ALA A 1 214 ? 5.177 -8.285 -14.717 1.00 97.12 214 ALA A N 1
ATOM 1704 C CA . ALA A 1 214 ? 5.644 -7.485 -15.841 1.00 97.12 214 ALA A CA 1
ATOM 1705 C C . ALA A 1 214 ? 4.570 -7.403 -16.937 1.00 97.12 214 ALA A C 1
ATOM 1707 O O . ALA A 1 214 ? 4.087 -8.419 -17.436 1.00 97.12 214 ALA A O 1
ATOM 1708 N N . VAL A 1 215 ? 4.203 -6.179 -17.319 1.00 96.56 215 VAL A N 1
ATOM 1709 C CA . VAL A 1 215 ? 3.387 -5.908 -18.517 1.00 96.56 215 VAL A CA 1
ATOM 1710 C C . VAL A 1 215 ? 4.298 -5.663 -19.714 1.00 96.56 215 VAL A C 1
ATOM 1712 O O . VAL A 1 215 ? 4.009 -6.105 -20.823 1.00 96.56 215 VAL A O 1
ATOM 1715 N N . LYS A 1 216 ? 5.414 -4.966 -19.486 1.00 96.81 216 LYS A N 1
ATOM 1716 C CA . LYS A 1 216 ? 6.449 -4.714 -20.484 1.00 96.81 216 LYS A CA 1
ATOM 1717 C C . LYS A 1 216 ? 7.819 -4.820 -19.832 1.00 96.81 216 LYS A C 1
ATOM 1719 O O . LYS A 1 216 ? 8.029 -4.243 -18.770 1.00 96.81 216 LYS A O 1
ATOM 1724 N N . GLY A 1 217 ? 8.743 -5.505 -20.497 1.00 96.25 217 GLY A N 1
ATOM 1725 C CA . GLY A 1 217 ? 10.017 -5.934 -19.918 1.00 96.25 217 GLY A CA 1
ATOM 1726 C C . GLY A 1 217 ? 9.929 -7.351 -19.354 1.00 96.25 217 GLY A C 1
ATOM 1727 O O . GLY A 1 217 ? 8.890 -8.000 -19.456 1.00 96.25 217 GLY A O 1
ATOM 1728 N N . PHE A 1 218 ? 11.032 -7.831 -18.785 1.00 97.25 218 PHE A N 1
ATOM 1729 C CA . PHE A 1 218 ? 11.150 -9.215 -18.320 1.00 97.25 218 PHE A CA 1
ATOM 1730 C C . PHE A 1 218 ? 11.666 -9.248 -16.888 1.00 97.25 218 PHE A C 1
ATOM 1732 O O . PHE A 1 218 ? 12.758 -8.745 -16.625 1.00 97.25 218 PHE A O 1
ATOM 1739 N N . ILE A 1 219 ? 10.902 -9.839 -15.978 1.00 97.31 219 ILE A N 1
ATOM 1740 C CA . ILE A 1 219 ? 11.319 -10.058 -14.593 1.00 97.31 219 ILE A CA 1
ATOM 1741 C C . ILE A 1 219 ? 11.643 -11.531 -14.362 1.00 97.31 219 ILE A C 1
ATOM 1743 O O . ILE A 1 219 ? 11.301 -12.392 -15.171 1.00 97.31 219 ILE A O 1
ATOM 1747 N N . TRP A 1 220 ? 12.340 -11.807 -13.268 1.00 93.38 220 TRP A N 1
ATOM 1748 C CA . TRP A 1 220 ? 12.495 -13.157 -12.755 1.00 93.38 220 TRP A CA 1
ATOM 1749 C C . TRP A 1 220 ? 11.162 -13.640 -12.167 1.00 93.38 220 TRP A C 1
ATOM 1751 O O . TRP A 1 220 ? 10.640 -13.033 -11.235 1.00 93.38 220 TRP A O 1
ATOM 1761 N N . GLY A 1 221 ? 10.629 -14.733 -12.723 1.00 89.12 221 GLY A N 1
ATOM 1762 C CA . GLY A 1 221 ? 9.292 -15.249 -12.411 1.00 89.12 221 GLY A CA 1
ATOM 1763 C C . GLY A 1 221 ? 8.183 -14.593 -13.243 1.00 89.12 221 GLY A C 1
ATOM 1764 O O . GLY A 1 221 ? 8.376 -13.545 -13.853 1.00 89.12 221 GLY A O 1
ATOM 1765 N N . ASP A 1 222 ? 7.007 -15.218 -13.279 1.00 87.44 222 ASP A N 1
ATOM 1766 C CA . ASP A 1 222 ? 5.853 -14.680 -14.017 1.00 87.44 222 ASP A CA 1
ATOM 1767 C C . ASP A 1 222 ? 5.041 -13.685 -13.178 1.00 87.44 222 ASP A C 1
ATOM 1769 O O . ASP A 1 222 ? 4.477 -12.719 -13.702 1.00 87.44 222 ASP A O 1
ATOM 1773 N N . VAL A 1 223 ? 4.980 -13.937 -11.869 1.00 93.88 223 VAL A N 1
ATOM 1774 C CA . VAL A 1 223 ? 4.292 -13.139 -10.854 1.00 93.88 223 VAL A CA 1
ATOM 1775 C C . VAL A 1 223 ? 5.122 -13.198 -9.574 1.00 93.88 223 VAL A C 1
ATOM 1777 O O . VAL A 1 223 ? 5.576 -14.271 -9.182 1.00 93.88 223 VAL A O 1
ATOM 1780 N N . VAL A 1 224 ? 5.324 -12.053 -8.926 1.00 95.44 224 VAL A N 1
ATOM 1781 C CA . VAL A 1 224 ? 6.016 -11.944 -7.636 1.00 95.44 224 VAL A CA 1
ATOM 1782 C C . VAL A 1 224 ? 5.002 -11.549 -6.571 1.00 95.44 224 VAL A C 1
ATOM 1784 O O . VAL A 1 224 ? 4.399 -10.480 -6.665 1.00 95.44 224 VAL A O 1
ATOM 1787 N N . GLU A 1 225 ? 4.822 -12.395 -5.560 1.00 94.06 225 GLU A N 1
ATOM 1788 C CA . GLU A 1 225 ? 3.944 -12.114 -4.422 1.00 94.06 225 GLU A CA 1
ATOM 1789 C C . GLU A 1 225 ? 4.670 -11.310 -3.335 1.00 94.06 225 GLU A C 1
ATOM 1791 O O . GLU A 1 225 ? 5.826 -11.569 -2.971 1.00 94.06 225 GLU A O 1
ATOM 1796 N N . ILE A 1 226 ? 3.972 -10.312 -2.806 1.00 92.75 226 ILE A N 1
ATOM 1797 C CA . ILE A 1 226 ? 4.423 -9.422 -1.747 1.00 92.75 226 ILE A CA 1
ATOM 1798 C C . ILE A 1 226 ? 3.479 -9.604 -0.563 1.00 92.75 226 ILE A C 1
ATOM 1800 O O . ILE A 1 226 ? 2.294 -9.272 -0.622 1.00 92.75 226 ILE A O 1
ATOM 1804 N N . GLU A 1 227 ? 4.045 -10.144 0.509 1.00 89.19 227 GLU A N 1
ATOM 1805 C CA . GLU A 1 227 ? 3.382 -10.287 1.798 1.00 89.19 227 GLU A CA 1
ATOM 1806 C C . GLU A 1 227 ? 3.378 -8.942 2.546 1.00 89.19 227 GLU A C 1
ATOM 1808 O O . GLU A 1 227 ? 4.295 -8.135 2.348 1.00 89.19 227 GLU A O 1
ATOM 1813 N N . PRO A 1 228 ? 2.385 -8.689 3.417 1.00 85.31 228 PRO A N 1
ATOM 1814 C CA . PRO A 1 228 ? 2.293 -7.472 4.221 1.00 85.31 228 PRO A CA 1
ATOM 1815 C C . PRO A 1 228 ? 3.303 -7.485 5.387 1.00 85.31 228 PRO A C 1
ATOM 1817 O O . PRO A 1 228 ? 2.942 -7.573 6.561 1.00 85.31 228 PRO A O 1
ATOM 1820 N N . THR A 1 229 ? 4.595 -7.437 5.061 1.00 84.69 229 THR A N 1
ATOM 1821 C CA . THR A 1 229 ? 5.713 -7.405 6.017 1.00 84.69 229 THR A CA 1
ATOM 1822 C C . THR A 1 229 ? 6.306 -6.003 6.144 1.00 84.69 229 THR A C 1
ATOM 1824 O O . THR A 1 229 ? 6.176 -5.185 5.237 1.00 84.69 229 THR A O 1
ATOM 1827 N N . GLU A 1 230 ? 7.020 -5.737 7.242 1.00 78.69 230 GLU A N 1
ATOM 1828 C CA . GLU A 1 230 ? 7.761 -4.474 7.432 1.00 78.69 230 GLU A CA 1
ATOM 1829 C C . GLU A 1 230 ? 8.952 -4.336 6.473 1.00 78.69 230 GLU A C 1
ATOM 1831 O O . GLU A 1 230 ? 9.417 -3.229 6.204 1.00 78.69 230 GLU A O 1
ATOM 1836 N N . GLU A 1 231 ? 9.446 -5.454 5.933 1.00 86.94 231 GLU A N 1
ATOM 1837 C CA . GLU A 1 231 ? 10.578 -5.445 5.015 1.00 86.94 231 GLU A CA 1
ATOM 1838 C C . GLU A 1 231 ? 10.202 -4.861 3.643 1.00 86.94 231 GLU A C 1
ATOM 1840 O O . GLU A 1 231 ? 9.235 -5.311 3.015 1.00 86.94 231 GLU A O 1
ATOM 1845 N N . PRO A 1 232 ? 10.978 -3.888 3.126 1.00 92.75 232 PRO A N 1
ATOM 1846 C CA . PRO A 1 232 ? 10.735 -3.321 1.812 1.00 92.75 232 PRO A CA 1
ATOM 1847 C C . PRO A 1 232 ? 11.068 -4.326 0.704 1.00 92.75 232 PRO A C 1
ATOM 1849 O O . PRO A 1 232 ? 12.159 -4.889 0.619 1.00 92.75 232 PRO A O 1
ATOM 1852 N N . CYS A 1 233 ? 10.139 -4.479 -0.227 1.00 95.31 233 CYS A N 1
ATOM 1853 C CA . CYS A 1 233 ? 10.297 -5.236 -1.455 1.00 95.31 233 CYS A CA 1
ATOM 1854 C C . CYS A 1 233 ? 10.959 -4.362 -2.531 1.00 95.31 233 CYS A C 1
ATOM 1856 O O . CYS A 1 233 ? 10.285 -3.611 -3.245 1.00 95.31 233 CYS A O 1
ATOM 1858 N N . TYR A 1 234 ? 12.282 -4.463 -2.668 1.00 96.50 234 TYR A N 1
ATOM 1859 C CA . TYR A 1 234 ? 13.029 -3.713 -3.679 1.00 96.50 234 TYR A CA 1
ATOM 1860 C C . TYR A 1 234 ? 12.718 -4.159 -5.113 1.00 96.50 234 TYR A C 1
ATOM 1862 O O . TYR A 1 234 ? 12.551 -5.345 -5.416 1.00 96.50 234 TYR A O 1
ATOM 1870 N N . ILE A 1 235 ? 12.676 -3.162 -5.996 1.00 97.12 235 ILE A N 1
ATOM 1871 C CA . ILE A 1 235 ? 12.495 -3.282 -7.437 1.00 97.12 235 ILE A CA 1
ATOM 1872 C C . ILE A 1 235 ? 13.753 -2.750 -8.117 1.00 97.12 235 ILE A C 1
ATOM 1874 O O . ILE A 1 235 ? 14.203 -1.628 -7.849 1.00 97.12 235 ILE A O 1
ATOM 1878 N N . GLY A 1 236 ? 14.283 -3.510 -9.067 1.00 96.12 236 GLY A N 1
ATOM 1879 C CA . GLY A 1 236 ? 15.463 -3.091 -9.805 1.00 96.12 236 GLY A CA 1
ATOM 1880 C C . GLY A 1 236 ? 15.864 -4.058 -10.904 1.00 96.12 236 GLY A C 1
ATOM 1881 O O . GLY A 1 236 ? 15.195 -5.057 -11.156 1.00 96.12 236 GLY A O 1
ATOM 1882 N N . ARG A 1 237 ? 16.950 -3.725 -11.598 1.00 96.06 237 ARG A N 1
ATOM 1883 C CA . ARG A 1 237 ? 17.564 -4.573 -12.622 1.00 96.06 237 ARG A CA 1
ATOM 1884 C C . ARG A 1 237 ? 18.667 -5.441 -12.018 1.00 96.06 237 ARG A C 1
ATOM 1886 O O . ARG A 1 237 ? 19.643 -4.909 -11.498 1.00 96.06 237 ARG A O 1
ATOM 1893 N N . GLY A 1 238 ? 18.543 -6.750 -12.194 1.00 95.94 238 GLY A N 1
ATOM 1894 C CA . GLY A 1 238 ? 19.369 -7.775 -11.563 1.00 95.94 238 GLY A CA 1
ATOM 1895 C C . GLY A 1 238 ? 18.758 -8.275 -10.257 1.00 95.94 238 GLY A C 1
ATOM 1896 O O . GLY A 1 238 ? 18.063 -7.512 -9.584 1.00 95.94 238 GLY A O 1
ATOM 1897 N N . ARG A 1 239 ? 19.003 -9.539 -9.894 1.00 94.88 239 ARG A N 1
ATOM 1898 C CA . ARG A 1 239 ? 18.513 -10.107 -8.619 1.00 94.88 239 ARG A CA 1
ATOM 1899 C C . ARG A 1 239 ? 19.263 -9.541 -7.426 1.00 94.88 239 ARG A C 1
ATOM 1901 O O . ARG A 1 239 ? 18.638 -9.058 -6.491 1.00 94.88 239 ARG A O 1
ATOM 1908 N N . GLU A 1 240 ? 20.586 -9.548 -7.511 1.00 95.31 240 GLU A N 1
ATOM 1909 C CA . GLU A 1 240 ? 21.484 -9.033 -6.475 1.00 95.31 240 GLU A CA 1
ATOM 1910 C C . GLU A 1 240 ? 22.578 -8.165 -7.109 1.00 95.31 240 GLU A C 1
ATOM 1912 O O . GLU A 1 240 ? 23.752 -8.534 -7.122 1.00 95.31 240 GLU A O 1
ATOM 1917 N N . PRO A 1 241 ? 22.220 -7.036 -7.744 1.00 94.00 241 PRO A N 1
ATOM 1918 C CA . PRO A 1 241 ? 23.212 -6.175 -8.355 1.00 94.00 241 PRO A CA 1
ATOM 1919 C C . PRO A 1 241 ? 24.077 -5.492 -7.295 1.00 94.00 241 PRO A C 1
ATOM 1921 O O . PRO A 1 241 ? 23.575 -4.942 -6.311 1.00 94.00 241 PRO A O 1
ATOM 1924 N N . GLU A 1 242 ? 25.372 -5.413 -7.580 1.00 92.62 242 GLU A N 1
ATOM 1925 C CA . GLU A 1 242 ? 26.277 -4.522 -6.867 1.00 92.62 242 GLU A CA 1
ATOM 1926 C C . GLU A 1 242 ? 26.071 -3.074 -7.348 1.00 92.62 242 GLU A C 1
ATOM 1928 O O . GLU A 1 242 ? 26.069 -2.754 -8.553 1.00 92.62 242 GLU A O 1
ATOM 1933 N N . LEU A 1 243 ? 25.837 -2.182 -6.390 1.00 89.81 243 LEU A N 1
ATOM 1934 C CA . LEU A 1 243 ? 25.691 -0.753 -6.628 1.00 89.81 243 LEU A CA 1
ATOM 1935 C C . LEU A 1 243 ? 27.064 -0.065 -6.676 1.00 89.81 243 LEU A C 1
ATOM 1937 O O . LEU A 1 243 ? 28.029 -0.585 -6.125 1.00 89.81 243 LEU A O 1
ATOM 1941 N N . PRO A 1 244 ? 27.175 1.143 -7.264 1.00 85.12 244 PRO A N 1
ATOM 1942 C CA . PRO A 1 244 ? 28.434 1.898 -7.273 1.00 85.12 244 PRO A CA 1
ATOM 1943 C C . PRO A 1 244 ? 29.026 2.176 -5.882 1.00 85.12 244 PRO A C 1
ATOM 1945 O O . PRO A 1 244 ? 30.216 2.444 -5.766 1.00 85.12 244 PRO A O 1
ATOM 1948 N N . SER A 1 245 ? 28.204 2.119 -4.831 1.00 84.62 245 SER A N 1
ATOM 1949 C CA . SER A 1 245 ? 28.632 2.233 -3.434 1.00 84.62 245 SER A CA 1
ATOM 1950 C C . SER A 1 245 ? 29.300 0.968 -2.873 1.00 84.62 245 SER A C 1
ATOM 1952 O O . SER A 1 245 ? 29.749 0.999 -1.731 1.00 84.62 245 SER A O 1
ATOM 1954 N N . GLY A 1 246 ? 29.327 -0.141 -3.621 1.00 86.81 246 GLY A N 1
ATOM 1955 C CA . GLY A 1 246 ? 29.763 -1.466 -3.156 1.00 86.81 246 GLY A CA 1
ATOM 1956 C C . GLY A 1 246 ? 28.690 -2.241 -2.379 1.00 86.81 246 GLY A C 1
ATOM 1957 O O . GLY A 1 246 ? 28.910 -3.377 -1.970 1.00 86.81 246 GLY A O 1
ATOM 1958 N N . ILE A 1 247 ? 27.510 -1.649 -2.164 1.00 88.12 247 ILE A N 1
ATOM 1959 C CA . ILE A 1 247 ? 26.384 -2.321 -1.505 1.00 88.12 247 ILE A CA 1
ATOM 1960 C C . ILE A 1 247 ? 25.685 -3.231 -2.517 1.00 88.12 247 ILE A C 1
ATOM 1962 O O . ILE A 1 247 ? 25.339 -2.792 -3.614 1.00 88.12 247 ILE A O 1
ATOM 1966 N N . SER A 1 248 ? 25.423 -4.476 -2.125 1.00 91.38 248 SER A N 1
ATOM 1967 C CA . SER A 1 248 ? 24.538 -5.378 -2.867 1.00 91.38 248 SER A CA 1
ATOM 1968 C C . SER A 1 248 ? 23.098 -5.216 -2.390 1.00 91.38 248 SER A C 1
ATOM 1970 O O . SER A 1 248 ? 22.845 -5.119 -1.189 1.00 91.38 248 SER A O 1
ATOM 1972 N N . VAL A 1 249 ? 22.149 -5.175 -3.325 1.00 92.69 249 VAL A N 1
ATOM 1973 C CA . VAL A 1 249 ? 20.716 -5.043 -3.019 1.00 92.69 249 VAL A CA 1
ATOM 1974 C C . VAL A 1 249 ? 19.973 -6.249 -3.551 1.00 92.69 249 VAL A C 1
ATOM 1976 O O . VAL A 1 249 ? 20.039 -6.517 -4.743 1.00 92.69 249 VAL A O 1
ATOM 1979 N N . LEU A 1 250 ? 19.215 -6.931 -2.696 1.00 95.06 250 LEU A N 1
ATOM 1980 C CA . LEU A 1 250 ? 18.323 -8.002 -3.124 1.00 95.06 250 LEU A CA 1
ATOM 1981 C C . LEU A 1 250 ? 17.020 -7.409 -3.675 1.00 95.06 250 LEU A C 1
ATOM 1983 O O . LEU A 1 250 ? 16.152 -6.963 -2.923 1.00 95.06 250 LEU A O 1
ATOM 1987 N N . ASN A 1 251 ? 16.869 -7.412 -4.997 1.00 96.06 251 ASN A N 1
ATOM 1988 C CA . ASN A 1 251 ? 15.620 -7.035 -5.647 1.00 96.06 251 ASN A CA 1
ATOM 1989 C C . ASN A 1 251 ? 14.671 -8.232 -5.656 1.00 96.06 251 ASN A C 1
ATOM 1991 O O . ASN A 1 251 ? 14.854 -9.181 -6.419 1.00 96.06 251 ASN A O 1
ATOM 1995 N N . LYS A 1 252 ? 13.608 -8.166 -4.854 1.00 95.75 252 LYS A N 1
ATOM 1996 C CA . LYS A 1 252 ? 12.549 -9.178 -4.892 1.00 95.75 252 LYS A CA 1
ATOM 1997 C C . LYS A 1 252 ? 11.762 -9.112 -6.206 1.00 95.75 252 LYS A C 1
ATOM 1999 O O . LYS A 1 252 ? 11.447 -10.148 -6.782 1.00 95.75 252 LYS A O 1
ATOM 2004 N N . VAL A 1 253 ? 11.519 -7.907 -6.735 1.00 97.06 253 VAL A N 1
ATOM 2005 C CA . VAL A 1 253 ? 11.032 -7.715 -8.113 1.00 97.06 253 VAL A CA 1
ATOM 2006 C C . VAL A 1 253 ? 12.219 -7.348 -9.002 1.00 97.06 253 VAL A C 1
ATOM 2008 O O . VAL A 1 253 ? 12.528 -6.175 -9.229 1.00 97.06 253 VAL A O 1
ATOM 2011 N N . ALA A 1 254 ? 12.913 -8.374 -9.487 1.00 97.12 254 ALA A N 1
ATOM 2012 C CA . ALA A 1 254 ? 14.117 -8.222 -10.292 1.00 97.12 254 ALA A CA 1
ATOM 2013 C C . ALA A 1 254 ? 13.814 -8.310 -11.790 1.00 97.12 254 ALA A C 1
ATOM 2015 O O . ALA A 1 254 ? 13.440 -9.367 -12.296 1.00 97.12 254 ALA A O 1
ATOM 2016 N N . PHE A 1 255 ? 14.054 -7.227 -12.526 1.00 97.75 255 PHE A N 1
ATOM 2017 C CA . PHE A 1 255 ? 14.167 -7.280 -13.980 1.00 97.75 255 PHE A CA 1
ATOM 2018 C C . PHE A 1 255 ? 15.434 -8.032 -14.373 1.00 97.75 255 PHE A C 1
ATOM 2020 O O . PHE A 1 255 ? 16.508 -7.731 -13.854 1.00 97.75 255 PHE A O 1
ATOM 2027 N N . ILE A 1 256 ? 15.324 -8.974 -15.309 1.00 97.56 256 ILE A N 1
ATOM 2028 C CA . ILE A 1 256 ? 16.470 -9.751 -15.796 1.00 97.56 256 ILE A CA 1
ATOM 2029 C C . ILE A 1 256 ? 17.494 -8.783 -16.392 1.00 97.56 256 ILE A C 1
ATOM 2031 O O . ILE A 1 256 ? 17.177 -8.025 -17.314 1.00 97.56 256 ILE A O 1
ATOM 2035 N N . SER A 1 257 ? 18.708 -8.759 -15.845 1.00 95.56 257 SER A N 1
ATOM 2036 C CA . SER A 1 257 ? 19.745 -7.857 -16.334 1.00 95.56 257 SER A CA 1
ATOM 2037 C C . SER A 1 257 ? 20.376 -8.411 -17.617 1.00 95.56 257 SER A C 1
ATOM 2039 O O . SER A 1 257 ? 20.772 -9.575 -17.621 1.00 95.56 257 SER A O 1
ATOM 2041 N N . PRO A 1 258 ? 20.589 -7.590 -18.664 1.00 93.81 258 PRO A N 1
ATOM 2042 C CA . PRO A 1 258 ? 21.426 -7.982 -19.804 1.00 93.81 258 PRO A CA 1
ATOM 2043 C C . PRO A 1 258 ? 22.857 -8.356 -19.402 1.00 93.81 258 PRO A C 1
ATOM 2045 O O . PRO A 1 258 ? 23.529 -9.107 -20.098 1.00 93.81 258 PRO A O 1
ATOM 2048 N N . ASP A 1 259 ? 23.317 -7.821 -18.265 1.00 90.12 259 ASP A N 1
ATOM 2049 C CA . ASP A 1 259 ? 24.639 -8.110 -17.715 1.00 90.12 259 ASP A CA 1
ATOM 2050 C C . ASP A 1 259 ? 24.665 -9.485 -16.996 1.00 90.12 259 ASP A C 1
ATOM 2052 O O . ASP A 1 259 ? 25.732 -10.062 -16.824 1.00 90.12 259 ASP A O 1
ATOM 2056 N N . GLU A 1 260 ? 23.504 -10.018 -16.581 1.00 90.31 260 GLU A N 1
ATOM 2057 C CA . GLU A 1 260 ? 23.367 -11.368 -15.997 1.00 90.31 260 GLU A CA 1
ATOM 2058 C C . GLU A 1 260 ? 23.122 -12.423 -17.084 1.00 90.31 260 GLU A C 1
ATOM 2060 O O . GLU A 1 26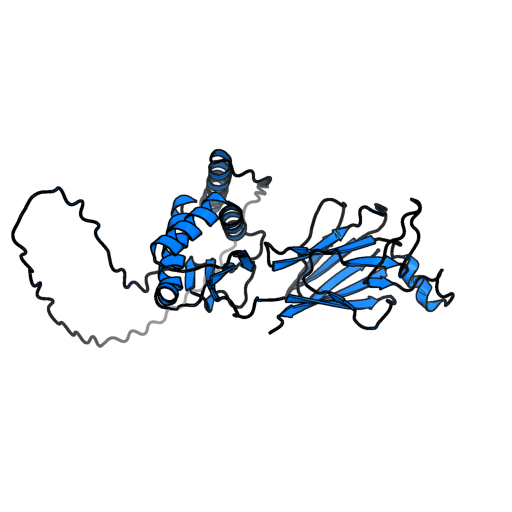0 ? 23.690 -13.513 -17.040 1.00 90.31 260 GLU A O 1
ATOM 2065 N N . ILE A 1 261 ? 22.252 -12.108 -18.050 1.00 93.31 261 ILE A N 1
ATOM 2066 C CA . ILE A 1 261 ? 21.943 -12.965 -19.194 1.00 93.31 261 ILE A CA 1
ATOM 2067 C C . ILE A 1 261 ? 22.079 -12.141 -20.467 1.00 93.31 261 ILE A C 1
ATOM 2069 O O . ILE A 1 261 ? 21.253 -11.273 -20.754 1.00 93.31 261 ILE A O 1
ATOM 2073 N N . ASN A 1 262 ? 23.094 -12.474 -21.259 1.00 92.69 262 ASN A N 1
ATOM 2074 C CA . ASN A 1 262 ? 23.374 -11.821 -22.529 1.00 92.69 262 ASN A CA 1
ATOM 2075 C C . ASN A 1 262 ? 22.432 -12.328 -23.641 1.00 92.69 262 ASN A C 1
ATOM 2077 O O . ASN A 1 262 ? 22.829 -13.106 -24.507 1.00 92.69 262 ASN A O 1
ATOM 2081 N N . ASP A 1 263 ? 21.164 -11.916 -23.582 1.00 95.25 263 ASP A N 1
ATOM 2082 C CA . ASP A 1 263 ? 20.146 -12.144 -24.614 1.00 95.25 263 ASP A CA 1
ATOM 2083 C C . ASP A 1 263 ? 19.537 -10.786 -25.030 1.00 95.25 263 ASP A C 1
ATOM 2085 O O . ASP A 1 263 ? 19.044 -10.052 -24.162 1.00 95.25 263 ASP A O 1
ATOM 2089 N N . PRO A 1 264 ? 19.524 -10.438 -26.336 1.00 95.44 264 PRO A N 1
ATOM 2090 C CA . PRO A 1 264 ? 19.018 -9.157 -26.829 1.00 95.44 264 PRO A CA 1
ATOM 2091 C C . PRO A 1 264 ? 17.602 -8.806 -26.372 1.00 95.44 264 PRO A C 1
ATOM 2093 O O . PRO A 1 264 ? 17.273 -7.625 -26.250 1.00 95.44 264 PRO A O 1
ATOM 2096 N N . LYS A 1 265 ? 16.744 -9.796 -26.090 1.00 95.12 265 LYS A N 1
ATOM 2097 C CA . LYS A 1 265 ? 15.376 -9.516 -25.627 1.00 95.12 265 LYS A CA 1
ATOM 2098 C C . LYS A 1 265 ? 15.351 -8.793 -24.275 1.00 95.12 265 LYS A C 1
ATOM 2100 O O . LYS A 1 265 ? 14.403 -8.062 -23.999 1.00 95.12 265 LYS A O 1
ATOM 2105 N N . TYR A 1 266 ? 16.391 -8.943 -23.450 1.00 96.75 266 TYR A N 1
ATOM 2106 C CA . TYR A 1 266 ? 16.481 -8.301 -22.138 1.00 96.75 266 TYR A CA 1
ATOM 2107 C C . TYR A 1 266 ? 17.015 -6.867 -22.189 1.00 96.75 266 TYR A C 1
ATOM 2109 O O . TYR A 1 266 ? 16.926 -6.163 -21.186 1.00 96.75 266 TYR A O 1
ATOM 2117 N N . GLU A 1 267 ? 17.487 -6.376 -23.339 1.00 96.44 267 GLU A N 1
ATOM 2118 C CA . GLU A 1 267 ? 17.998 -5.002 -23.493 1.00 96.44 267 GLU A CA 1
ATOM 2119 C C . GLU A 1 267 ? 16.975 -3.931 -23.088 1.00 96.44 267 GLU A C 1
ATOM 2121 O O . GLU A 1 267 ? 17.327 -2.896 -22.518 1.00 96.44 267 GLU A O 1
ATOM 2126 N N . ILE A 1 268 ? 15.681 -4.213 -23.265 1.00 96.06 268 ILE A N 1
ATOM 2127 C CA . ILE A 1 268 ? 14.597 -3.343 -22.794 1.00 96.06 268 ILE A CA 1
ATOM 2128 C C . ILE A 1 268 ? 14.671 -3.060 -21.284 1.00 96.06 268 ILE A C 1
ATOM 2130 O O . ILE A 1 268 ? 14.259 -1.995 -20.830 1.00 96.06 268 ILE A O 1
ATOM 2134 N N . ASN A 1 269 ? 15.234 -3.968 -20.488 1.00 96.81 269 ASN A N 1
ATOM 2135 C CA . ASN A 1 269 ? 15.340 -3.783 -19.049 1.00 96.81 269 ASN A CA 1
ATOM 2136 C C . ASN A 1 269 ? 16.408 -2.751 -18.663 1.00 96.81 269 ASN A C 1
ATOM 2138 O O . ASN A 1 269 ? 16.378 -2.286 -17.527 1.00 96.81 269 ASN A O 1
ATOM 2142 N N . ARG A 1 270 ? 17.303 -2.308 -19.568 1.00 94.62 270 ARG A N 1
ATOM 2143 C CA . ARG A 1 270 ? 18.282 -1.235 -19.270 1.00 94.62 270 ARG A CA 1
ATOM 2144 C C . ARG A 1 270 ? 17.629 0.085 -18.857 1.00 94.62 270 ARG A C 1
ATOM 2146 O O . ARG A 1 270 ? 18.260 0.882 -18.171 1.00 94.62 270 ARG A O 1
ATOM 2153 N N . TYR A 1 271 ? 16.359 0.289 -19.209 1.00 94.25 271 TYR A N 1
ATOM 2154 C CA . TYR A 1 271 ? 15.556 1.419 -18.740 1.00 94.25 271 TYR A CA 1
ATOM 2155 C C . TYR A 1 271 ? 15.207 1.356 -17.243 1.00 94.25 271 TYR A C 1
ATOM 2157 O O . TYR A 1 271 ? 14.626 2.307 -16.719 1.00 94.25 271 TYR A O 1
ATOM 2165 N N . VAL A 1 272 ? 15.568 0.274 -16.550 1.00 94.69 272 VAL A N 1
ATOM 2166 C CA . VAL A 1 272 ? 15.422 0.102 -15.106 1.00 94.69 272 VAL A CA 1
ATOM 2167 C C . VAL A 1 272 ? 16.796 0.158 -14.431 1.00 94.69 272 VAL A C 1
ATOM 2169 O O . VAL A 1 272 ? 17.764 -0.494 -14.832 1.00 94.69 272 VAL A O 1
ATOM 2172 N N . SER A 1 273 ? 16.865 0.962 -13.373 1.00 94.06 273 SER A N 1
ATOM 2173 C CA . SER A 1 273 ? 18.027 1.082 -12.491 1.00 94.06 273 SER A CA 1
ATOM 2174 C C . SER A 1 273 ? 18.242 -0.201 -11.680 1.00 94.06 273 SER A C 1
ATOM 2176 O O . SER A 1 273 ? 17.280 -0.875 -11.329 1.00 94.06 273 SER A O 1
ATOM 2178 N N . ARG A 1 274 ? 19.495 -0.517 -11.321 1.00 94.31 274 ARG A N 1
ATOM 2179 C CA . ARG A 1 274 ? 19.855 -1.644 -10.434 1.00 94.31 274 ARG A CA 1
ATOM 2180 C C . ARG A 1 274 ? 19.087 -1.650 -9.107 1.00 94.31 274 ARG A C 1
ATOM 2182 O O . ARG A 1 274 ? 18.735 -2.712 -8.628 1.00 94.31 274 ARG A O 1
ATOM 2189 N N . SER A 1 275 ? 18.748 -0.480 -8.570 1.00 93.94 275 SER A N 1
ATOM 2190 C CA . SER A 1 275 ? 17.731 -0.305 -7.528 1.00 93.94 275 SER A CA 1
ATOM 2191 C C . SER A 1 275 ? 16.954 0.966 -7.864 1.00 93.94 275 SER A C 1
ATOM 2193 O O . SER A 1 275 ? 17.550 2.038 -7.905 1.00 93.94 275 SER A O 1
ATOM 2195 N N . ILE A 1 276 ? 15.667 0.867 -8.214 1.00 94.56 276 ILE A N 1
ATOM 2196 C CA . ILE A 1 276 ? 14.891 2.019 -8.719 1.00 94.56 276 ILE A CA 1
ATOM 2197 C C . ILE A 1 276 ? 13.808 2.484 -7.746 1.00 94.56 276 ILE A C 1
ATOM 2199 O O . ILE A 1 276 ? 13.588 3.683 -7.575 1.00 94.56 276 ILE A O 1
ATOM 2203 N N . ALA A 1 277 ? 13.137 1.543 -7.094 1.00 95.62 277 ALA A N 1
ATOM 2204 C CA . ALA A 1 277 ? 12.017 1.785 -6.197 1.00 95.62 277 ALA A CA 1
ATOM 2205 C C . ALA A 1 277 ? 11.873 0.602 -5.239 1.00 95.62 277 ALA A C 1
ATOM 2207 O O . ALA A 1 277 ? 12.514 -0.430 -5.428 1.00 95.62 277 ALA A O 1
ATOM 2208 N N . TYR A 1 278 ? 11.027 0.739 -4.231 1.00 95.94 278 TYR A N 1
ATOM 2209 C CA . TYR A 1 278 ? 10.619 -0.372 -3.383 1.00 95.94 278 TYR A CA 1
ATOM 2210 C C . TYR A 1 278 ? 9.161 -0.213 -2.969 1.00 95.94 278 TYR A C 1
ATOM 2212 O O . TYR A 1 278 ? 8.665 0.906 -2.824 1.00 95.94 278 TYR A O 1
ATOM 2220 N N . ILE A 1 279 ? 8.490 -1.348 -2.810 1.00 97.06 279 ILE A N 1
ATOM 2221 C CA . ILE A 1 279 ? 7.136 -1.443 -2.267 1.00 97.06 279 ILE A CA 1
ATOM 2222 C C . ILE A 1 279 ? 7.253 -1.872 -0.811 1.00 97.06 279 ILE A C 1
ATOM 2224 O O . ILE A 1 279 ? 8.033 -2.765 -0.505 1.00 97.06 279 ILE A O 1
ATOM 2228 N N . PHE A 1 280 ? 6.488 -1.270 0.084 1.00 94.38 280 PHE A N 1
ATOM 2229 C CA . PHE A 1 280 ? 6.409 -1.684 1.482 1.00 94.38 280 PHE A CA 1
ATOM 2230 C C . PHE A 1 280 ? 4.959 -1.633 1.952 1.00 94.38 280 PHE A C 1
ATOM 2232 O O . PHE A 1 280 ? 4.117 -0.983 1.330 1.00 94.38 280 PHE A O 1
ATOM 2239 N N . TYR A 1 281 ? 4.668 -2.348 3.029 1.00 91.50 281 TYR A N 1
ATOM 2240 C CA . TYR A 1 281 ? 3.351 -2.360 3.641 1.00 91.50 281 TYR A CA 1
ATOM 2241 C C . TYR A 1 281 ? 3.329 -1.414 4.844 1.00 91.50 281 TYR A C 1
ATOM 2243 O O . TYR A 1 281 ? 4.125 -1.559 5.772 1.00 91.50 281 TYR A O 1
ATOM 2251 N N . ASP A 1 282 ? 2.428 -0.432 4.824 1.00 85.75 282 ASP A N 1
ATOM 2252 C CA . ASP A 1 282 ? 2.189 0.447 5.966 1.00 85.75 282 ASP A CA 1
ATOM 2253 C C . ASP A 1 282 ? 1.110 -0.164 6.860 1.00 85.75 282 ASP A C 1
ATOM 2255 O O . ASP A 1 282 ? -0.083 -0.124 6.554 1.00 85.75 282 ASP A O 1
ATOM 2259 N N . GLN A 1 283 ? 1.546 -0.702 7.999 1.00 78.56 283 GLN A N 1
ATOM 2260 C CA . GLN A 1 283 ? 0.672 -1.356 8.969 1.00 78.56 283 GLN A CA 1
ATOM 2261 C C . GLN A 1 283 ? -0.407 -0.424 9.538 1.00 78.56 283 GLN A C 1
ATOM 2263 O O . GLN A 1 283 ? -1.469 -0.905 9.921 1.00 78.56 283 GLN A O 1
ATOM 2268 N N . ASN A 1 284 ? -0.165 0.890 9.598 1.00 74.12 284 ASN A N 1
ATOM 2269 C CA . ASN A 1 284 ? -1.112 1.840 10.191 1.00 74.12 284 ASN A CA 1
ATOM 2270 C C . ASN A 1 284 ? -2.287 2.129 9.251 1.00 74.12 284 ASN A C 1
ATOM 2272 O O . ASN A 1 284 ? -3.431 2.275 9.683 1.00 74.12 284 ASN A O 1
ATOM 2276 N N . SER A 1 285 ? -1.995 2.236 7.954 1.00 73.62 285 SER A N 1
ATOM 2277 C CA . SER A 1 285 ? -3.003 2.478 6.918 1.00 73.62 285 SER A CA 1
ATOM 2278 C C . SER A 1 285 ? -3.501 1.200 6.249 1.00 73.62 285 SER A C 1
ATOM 2280 O O . SER A 1 285 ? -4.416 1.275 5.444 1.00 73.62 285 SER A O 1
ATOM 2282 N N . ASN A 1 286 ? -2.940 0.033 6.584 1.00 77.00 286 ASN A N 1
ATOM 2283 C CA . ASN A 1 286 ? -3.238 -1.234 5.917 1.00 77.00 286 ASN A CA 1
ATOM 2284 C C . ASN A 1 286 ? -3.150 -1.116 4.380 1.00 77.00 286 ASN A C 1
ATOM 2286 O O . ASN A 1 286 ? -4.010 -1.608 3.657 1.00 77.00 286 ASN A O 1
ATOM 2290 N N . GLU A 1 287 ? -2.125 -0.421 3.882 1.00 86.31 287 GLU A N 1
ATOM 2291 C CA . GLU A 1 287 ? -1.938 -0.119 2.460 1.00 86.31 287 GLU A CA 1
ATOM 2292 C C . GLU A 1 287 ? -0.538 -0.533 1.996 1.00 86.31 287 GLU A C 1
ATOM 2294 O O . GLU A 1 287 ? 0.453 -0.360 2.710 1.00 86.31 287 GLU A O 1
ATOM 2299 N N . PHE A 1 288 ? -0.428 -1.010 0.753 1.00 93.06 288 PHE A N 1
ATOM 2300 C CA . PHE A 1 288 ? 0.867 -1.070 0.081 1.00 93.06 288 PHE A CA 1
ATOM 2301 C C . PHE A 1 288 ? 1.231 0.311 -0.455 1.00 93.06 288 PHE A C 1
ATOM 2303 O O . PHE A 1 288 ? 0.444 0.965 -1.143 1.00 93.06 288 PHE A O 1
ATOM 2310 N N . LYS A 1 289 ? 2.457 0.742 -0.180 1.00 94.75 289 LYS A N 1
ATOM 2311 C CA . LYS A 1 289 ? 3.012 2.009 -0.645 1.00 94.75 289 LYS A CA 1
ATOM 2312 C C . LYS A 1 289 ? 4.264 1.766 -1.466 1.00 94.75 289 LYS A C 1
ATOM 2314 O O . LYS A 1 289 ? 4.957 0.766 -1.293 1.00 94.75 289 LYS A O 1
ATOM 2319 N N . ILE A 1 290 ? 4.561 2.691 -2.369 1.00 96.56 290 ILE A N 1
ATOM 2320 C CA . ILE A 1 290 ? 5.794 2.699 -3.153 1.00 96.56 290 ILE A CA 1
ATOM 2321 C C . ILE A 1 290 ? 6.582 3.978 -2.910 1.00 96.56 290 ILE A C 1
ATOM 2323 O O . ILE A 1 290 ? 6.029 5.076 -2.825 1.00 96.56 290 ILE A O 1
ATOM 2327 N N . MET A 1 291 ? 7.900 3.821 -2.863 1.00 94.31 291 MET A N 1
ATOM 2328 C CA . MET A 1 291 ? 8.862 4.910 -2.792 1.00 94.31 291 MET A CA 1
ATOM 2329 C C . MET A 1 291 ? 10.000 4.691 -3.778 1.00 94.31 291 MET A C 1
ATOM 2331 O O . MET A 1 291 ? 10.345 3.565 -4.143 1.00 94.31 291 MET A O 1
ATOM 2335 N N . ARG A 1 292 ? 10.616 5.792 -4.208 1.00 93.06 292 ARG A N 1
ATOM 2336 C CA . ARG A 1 292 ? 11.844 5.749 -5.001 1.00 93.06 292 ARG A CA 1
ATOM 2337 C C . ARG A 1 292 ? 13.005 5.295 -4.113 1.00 93.06 292 ARG A C 1
ATOM 2339 O O . ARG A 1 292 ? 13.111 5.713 -2.960 1.00 93.06 292 ARG A O 1
ATOM 2346 N N . SER A 1 293 ? 13.877 4.439 -4.642 1.00 91.56 293 SER A N 1
ATOM 2347 C CA . SER A 1 293 ? 15.005 3.915 -3.870 1.00 91.56 293 SER A CA 1
ATOM 2348 C C . SER A 1 293 ? 16.037 5.011 -3.607 1.00 91.56 293 SER A C 1
ATOM 2350 O O . SER A 1 293 ? 16.495 5.672 -4.538 1.00 91.56 293 SER A O 1
ATOM 2352 N N . LYS A 1 294 ? 16.446 5.168 -2.343 1.00 89.88 294 LYS A N 1
ATOM 2353 C CA . LYS A 1 294 ? 17.563 6.045 -1.944 1.00 89.88 294 LYS A CA 1
ATOM 2354 C C . LYS A 1 294 ? 18.927 5.467 -2.326 1.00 89.88 294 LYS A C 1
ATOM 2356 O O . LYS A 1 294 ? 19.909 6.199 -2.361 1.00 89.88 294 LYS A O 1
ATOM 2361 N N . LEU A 1 295 ? 18.990 4.164 -2.607 1.00 86.12 295 LEU A N 1
ATOM 2362 C CA . LEU A 1 295 ? 20.245 3.448 -2.844 1.00 86.12 295 LEU A CA 1
ATOM 2363 C C . LEU A 1 295 ? 20.844 3.758 -4.221 1.00 86.12 295 LEU A C 1
ATOM 2365 O O . LEU A 1 295 ? 22.053 3.653 -4.404 1.00 86.12 295 LEU A O 1
ATOM 2369 N N . MET A 1 296 ? 20.013 4.150 -5.190 1.00 79.56 296 MET A N 1
ATOM 2370 C CA . MET A 1 296 ? 20.480 4.578 -6.506 1.00 79.56 296 MET A CA 1
ATOM 2371 C C . MET A 1 296 ? 19.540 5.631 -7.103 1.00 79.56 296 MET A C 1
ATOM 2373 O O . MET A 1 296 ? 18.811 5.382 -8.068 1.00 79.56 296 MET A O 1
ATOM 2377 N N . ASP A 1 297 ? 19.556 6.826 -6.507 1.00 71.75 297 ASP A N 1
ATOM 2378 C CA . ASP A 1 297 ? 18.726 7.944 -6.956 1.00 71.75 297 ASP A CA 1
ATOM 2379 C C . ASP A 1 297 ? 19.315 8.618 -8.201 1.00 71.75 297 ASP A C 1
ATOM 2381 O O . ASP A 1 297 ? 20.073 9.584 -8.138 1.00 71.75 297 ASP A O 1
ATOM 2385 N N . ASN A 1 298 ? 18.976 8.078 -9.370 1.00 75.75 298 ASN A N 1
ATOM 2386 C CA . ASN A 1 298 ? 19.229 8.754 -10.634 1.00 75.75 298 ASN A CA 1
ATOM 2387 C C . ASN A 1 298 ? 18.006 9.593 -11.005 1.00 75.75 298 ASN A C 1
ATOM 2389 O O . ASN A 1 298 ? 17.048 9.044 -11.547 1.00 75.75 298 ASN A O 1
ATOM 2393 N N . SER A 1 299 ? 18.036 10.903 -10.763 1.00 70.81 299 SER A N 1
ATOM 2394 C CA . SER A 1 299 ? 16.924 11.826 -11.047 1.00 70.81 299 SER A CA 1
ATOM 2395 C C . SER A 1 299 ? 16.473 11.844 -12.515 1.00 70.81 299 SER A C 1
ATOM 2397 O O . SER A 1 299 ? 15.340 12.226 -12.801 1.00 70.81 299 SER A O 1
ATOM 2399 N N . GLN A 1 300 ? 17.306 11.370 -13.448 1.00 78.50 300 GLN A N 1
ATOM 2400 C CA . GLN A 1 300 ? 16.943 11.249 -14.862 1.00 78.50 300 GLN A CA 1
ATOM 2401 C C . GLN A 1 300 ? 15.946 10.113 -15.124 1.00 78.50 300 GLN A C 1
ATOM 2403 O O . GLN A 1 300 ? 15.252 10.128 -16.139 1.00 78.50 300 GLN A O 1
ATOM 2408 N N . HIS A 1 301 ? 15.860 9.122 -14.231 1.00 84.31 301 HIS A N 1
ATOM 2409 C CA . HIS A 1 301 ? 14.913 8.025 -14.392 1.00 84.31 301 HIS A CA 1
ATOM 2410 C C . HIS A 1 301 ? 13.495 8.479 -14.048 1.00 84.31 301 HIS A C 1
ATOM 2412 O O . HIS A 1 301 ? 13.187 8.865 -12.919 1.00 84.31 301 HIS A O 1
ATOM 2418 N N . ILE A 1 302 ? 12.597 8.382 -15.014 1.00 91.19 302 ILE A N 1
ATOM 2419 C CA . ILE A 1 302 ? 11.193 8.718 -14.823 1.00 91.19 302 ILE A CA 1
ATOM 2420 C C . ILE A 1 302 ? 10.494 7.495 -14.234 1.00 91.19 302 ILE A C 1
ATOM 2422 O O . ILE A 1 302 ? 10.467 6.437 -14.856 1.00 91.19 302 ILE A O 1
ATOM 2426 N N . VAL A 1 303 ? 9.904 7.639 -13.049 1.00 94.81 303 VAL A N 1
ATOM 2427 C CA . VAL A 1 303 ? 9.084 6.595 -12.423 1.00 94.81 303 VAL A CA 1
ATOM 2428 C C . VAL A 1 303 ? 7.684 7.153 -12.226 1.00 94.81 303 VAL A C 1
ATOM 2430 O O . VAL A 1 303 ? 7.533 8.228 -11.643 1.00 94.81 303 VAL A O 1
ATOM 2433 N N . LYS A 1 304 ? 6.664 6.465 -12.744 1.00 96.12 304 LYS A N 1
ATOM 2434 C CA . LYS A 1 304 ? 5.269 6.921 -12.656 1.00 96.12 304 LYS A CA 1
ATOM 2435 C C . LYS A 1 304 ? 4.334 5.788 -12.277 1.00 96.12 304 LYS A C 1
ATOM 2437 O O . LYS A 1 304 ? 4.434 4.711 -12.859 1.00 96.12 304 LYS A O 1
ATOM 2442 N N . ILE A 1 305 ? 3.379 6.076 -11.401 1.00 97.62 305 ILE A N 1
ATOM 2443 C CA . ILE A 1 305 ? 2.168 5.273 -11.235 1.00 97.62 305 ILE A CA 1
ATOM 2444 C C . ILE A 1 305 ? 1.150 5.771 -12.260 1.00 97.62 305 ILE A C 1
ATOM 2446 O O . ILE A 1 305 ? 0.884 6.969 -12.357 1.00 97.62 305 ILE A O 1
ATOM 2450 N N . VAL A 1 306 ? 0.598 4.855 -13.044 1.00 96.88 306 VAL A N 1
ATOM 2451 C CA . VAL A 1 306 ? -0.487 5.087 -13.991 1.00 96.88 306 VAL A CA 1
ATOM 2452 C C . VAL A 1 306 ? -1.716 4.373 -13.454 1.00 96.88 306 VAL A C 1
ATOM 2454 O O . VAL A 1 306 ? -1.762 3.143 -13.415 1.00 96.88 306 VAL A O 1
ATOM 2457 N N . ARG A 1 307 ? -2.711 5.163 -13.060 1.00 94.50 307 ARG A N 1
ATOM 2458 C CA . ARG A 1 307 ? -3.962 4.689 -12.478 1.00 94.50 307 ARG A CA 1
ATOM 2459 C C . ARG A 1 307 ? -5.102 4.934 -13.449 1.00 94.50 307 ARG A C 1
ATOM 2461 O O . ARG A 1 307 ? -5.403 6.075 -13.805 1.00 94.50 307 ARG A O 1
ATOM 2468 N N . ILE A 1 308 ? -5.731 3.852 -13.890 1.00 86.81 308 ILE A N 1
ATOM 2469 C CA . ILE A 1 308 ? -6.876 3.911 -14.797 1.00 86.81 308 ILE A CA 1
ATOM 2470 C C . ILE A 1 308 ? -8.147 3.955 -13.952 1.00 86.81 308 ILE A C 1
ATOM 2472 O O . ILE A 1 308 ? -8.422 3.047 -13.174 1.00 86.81 308 ILE A O 1
ATOM 2476 N N . ARG A 1 309 ? -8.931 5.019 -14.109 1.00 82.31 309 ARG A N 1
ATOM 2477 C CA . ARG A 1 309 ? -10.266 5.176 -13.523 1.00 82.31 309 ARG A CA 1
ATOM 2478 C C . ARG A 1 309 ? -11.310 5.078 -14.637 1.00 82.31 309 ARG A C 1
ATOM 2480 O O . ARG A 1 309 ? -10.980 5.224 -15.810 1.00 82.31 309 ARG A O 1
ATOM 2487 N N . LYS A 1 310 ? -12.587 4.904 -14.277 1.00 77.38 310 LYS A N 1
ATOM 2488 C CA . LYS A 1 310 ? -13.702 4.716 -15.232 1.00 77.38 310 LYS A CA 1
ATOM 2489 C C . LYS A 1 310 ? -13.701 5.719 -16.401 1.00 77.38 310 LYS A C 1
ATOM 2491 O O . LYS A 1 310 ? -13.971 5.322 -17.526 1.00 77.38 310 LYS A O 1
ATOM 2496 N N . ASN A 1 311 ? -13.358 6.985 -16.137 1.00 83.88 311 ASN A N 1
ATOM 2497 C CA . ASN A 1 311 ? -13.403 8.073 -17.124 1.00 83.88 311 ASN A CA 1
ATOM 2498 C C . ASN A 1 311 ? -12.088 8.869 -17.241 1.00 83.88 311 ASN A C 1
ATOM 2500 O O . ASN A 1 311 ? -12.071 9.926 -17.870 1.00 83.88 311 ASN A O 1
ATOM 2504 N N . SER A 1 312 ? -11.001 8.442 -16.594 1.00 88.06 312 SER A N 1
ATOM 2505 C CA . SER A 1 312 ? -9.751 9.210 -16.601 1.00 88.06 312 SER A CA 1
ATOM 2506 C C . SER A 1 312 ? -8.523 8.338 -16.374 1.00 88.06 312 SER A C 1
ATOM 2508 O O . SER A 1 312 ? -8.600 7.256 -15.797 1.00 88.06 312 SER A O 1
ATOM 2510 N N . VAL A 1 313 ? -7.372 8.837 -16.822 1.00 91.25 313 VAL A N 1
ATOM 2511 C CA . VAL A 1 313 ? -6.063 8.262 -16.512 1.00 91.25 313 VAL A CA 1
ATOM 2512 C C . VAL A 1 313 ? -5.309 9.262 -15.656 1.00 91.25 313 VAL A C 1
ATOM 2514 O O . VAL A 1 313 ? -5.034 10.381 -16.085 1.00 91.25 313 VAL A O 1
ATOM 2517 N N . GLU A 1 314 ? -4.978 8.851 -14.443 1.00 93.31 314 GLU A N 1
ATOM 2518 C CA . GLU A 1 314 ? -4.159 9.613 -13.512 1.00 93.31 314 GLU A CA 1
ATOM 2519 C C . GLU A 1 314 ? -2.705 9.138 -13.617 1.00 93.31 314 GLU A C 1
ATOM 2521 O O . GLU A 1 314 ? -2.434 7.939 -13.705 1.00 93.31 314 GLU A O 1
ATOM 2526 N N . LYS A 1 315 ? -1.761 10.084 -13.650 1.00 94.56 315 LYS A N 1
ATOM 2527 C CA . LYS A 1 315 ? -0.321 9.806 -13.714 1.00 94.56 315 LYS A CA 1
ATOM 2528 C C . LYS A 1 315 ? 0.370 10.506 -12.553 1.00 94.56 315 LYS A C 1
ATOM 2530 O O . LYS A 1 315 ? 0.393 11.733 -12.511 1.00 94.56 315 LYS A O 1
ATOM 2535 N N . ILE A 1 316 ? 0.943 9.730 -11.643 1.00 94.12 316 ILE A N 1
ATOM 2536 C CA . ILE A 1 316 ? 1.611 10.221 -10.436 1.00 94.12 316 ILE A CA 1
ATOM 2537 C C . ILE A 1 316 ? 3.108 9.973 -10.603 1.00 94.12 316 ILE A C 1
ATOM 2539 O O . ILE A 1 316 ? 3.534 8.824 -10.702 1.00 94.12 316 ILE A O 1
ATOM 2543 N N . SER A 1 317 ? 3.908 11.035 -10.674 1.00 92.38 317 SER A N 1
ATOM 2544 C CA . SER A 1 317 ? 5.362 10.923 -10.838 1.00 92.38 317 SER A CA 1
ATOM 2545 C C . SER A 1 317 ? 6.070 10.813 -9.486 1.00 92.38 317 SER A C 1
ATOM 2547 O O . SER A 1 317 ? 5.881 11.651 -8.607 1.00 92.38 317 SER A O 1
ATOM 2549 N N . LEU A 1 318 ? 6.945 9.818 -9.344 1.00 91.88 318 LEU A N 1
ATOM 2550 C CA . LEU A 1 318 ? 7.785 9.613 -8.163 1.00 91.88 318 LEU A CA 1
ATOM 2551 C C . LEU A 1 318 ? 9.065 10.447 -8.314 1.00 91.88 318 LEU A C 1
ATOM 2553 O O . LEU A 1 318 ? 10.114 9.954 -8.739 1.00 91.88 318 LEU A O 1
ATOM 2557 N N . ASN A 1 319 ? 8.944 11.743 -8.019 1.00 81.25 319 ASN A N 1
ATOM 2558 C CA . ASN A 1 319 ? 9.975 12.746 -8.317 1.00 81.25 319 ASN A CA 1
ATOM 2559 C C . ASN A 1 319 ? 11.135 12.795 -7.312 1.00 81.25 319 ASN A C 1
ATOM 2561 O O . ASN A 1 319 ? 12.182 13.347 -7.632 1.00 81.25 319 ASN A O 1
ATOM 2565 N N . ASN A 1 320 ? 10.956 12.268 -6.101 1.00 81.50 320 ASN A N 1
ATOM 2566 C CA . ASN A 1 320 ? 11.979 12.277 -5.058 1.00 81.50 320 ASN A CA 1
ATOM 2567 C C . ASN A 1 320 ? 11.930 10.976 -4.239 1.00 81.50 320 ASN A C 1
ATOM 2569 O O . ASN A 1 320 ? 11.018 10.162 -4.395 1.00 81.50 320 ASN A O 1
ATOM 2573 N N . THR A 1 321 ? 12.921 10.795 -3.372 1.00 82.81 321 THR A N 1
ATOM 2574 C CA . THR A 1 321 ? 13.091 9.613 -2.513 1.00 82.81 321 THR A CA 1
ATOM 2575 C C . THR A 1 321 ? 12.482 9.753 -1.115 1.00 82.81 321 THR A C 1
ATOM 2577 O O . THR A 1 321 ? 12.644 8.856 -0.288 1.00 82.81 321 THR A O 1
ATOM 2580 N N . MET A 1 322 ? 11.797 10.865 -0.834 1.00 83.81 322 MET A N 1
ATOM 2581 C CA . MET A 1 322 ? 11.188 11.155 0.470 1.00 83.81 322 MET A CA 1
ATOM 2582 C C . MET A 1 322 ? 9.674 10.937 0.486 1.00 83.81 322 MET A C 1
ATOM 2584 O O . MET A 1 322 ? 9.116 10.674 1.544 1.00 83.81 322 MET A O 1
ATOM 2588 N N . ASN A 1 323 ? 9.017 11.014 -0.670 1.00 87.75 323 ASN A N 1
ATOM 2589 C CA . ASN A 1 323 ? 7.571 10.882 -0.774 1.00 87.75 323 ASN A CA 1
ATOM 2590 C C . ASN A 1 323 ? 7.159 9.424 -0.979 1.00 87.75 323 ASN A C 1
ATOM 2592 O O . ASN A 1 323 ? 7.642 8.759 -1.900 1.00 87.75 323 ASN A O 1
ATOM 2596 N N . GLU A 1 324 ? 6.206 8.983 -0.168 1.00 92.62 324 GLU A N 1
ATOM 2597 C CA . GLU A 1 324 ? 5.478 7.726 -0.317 1.00 92.62 324 GLU A CA 1
ATOM 2598 C C . GLU A 1 324 ? 4.186 7.911 -1.114 1.00 92.62 324 GLU A C 1
ATOM 2600 O O . GLU A 1 324 ? 3.543 8.961 -1.062 1.00 92.62 324 GLU A O 1
ATOM 2605 N N . TYR A 1 325 ? 3.798 6.876 -1.858 1.00 93.75 325 TYR A N 1
ATOM 2606 C CA . TYR A 1 325 ? 2.571 6.879 -2.648 1.00 93.75 325 TYR A CA 1
ATOM 2607 C C . TYR A 1 325 ? 1.805 5.577 -2.436 1.00 93.75 325 TYR A C 1
ATOM 2609 O O . TYR A 1 325 ? 2.355 4.499 -2.657 1.00 93.75 325 TYR A O 1
ATOM 2617 N N . THR A 1 326 ? 0.533 5.679 -2.050 1.00 92.56 326 THR A N 1
ATOM 2618 C CA . THR A 1 326 ? -0.375 4.529 -1.925 1.00 92.56 326 THR A CA 1
ATOM 2619 C C . THR A 1 326 ? -0.612 3.875 -3.288 1.00 92.56 326 THR A C 1
ATOM 2621 O O . THR A 1 326 ? -1.018 4.545 -4.248 1.00 92.56 326 THR A O 1
ATOM 2624 N N . LEU A 1 327 ? -0.378 2.565 -3.354 1.00 94.31 327 LEU A N 1
ATOM 2625 C CA . LEU A 1 327 ? -0.717 1.710 -4.485 1.00 94.31 327 LEU A CA 1
ATOM 2626 C C . LEU A 1 327 ? -2.156 1.214 -4.354 1.00 94.31 327 LEU A C 1
ATOM 2628 O O . LEU A 1 327 ? -2.586 0.803 -3.282 1.00 94.31 327 LEU A O 1
ATOM 2632 N N . ASN A 1 328 ? -2.864 1.196 -5.477 1.00 91.06 328 ASN A N 1
ATOM 2633 C CA . ASN A 1 328 ? -4.204 0.639 -5.589 1.00 91.06 328 ASN A CA 1
ATOM 2634 C C . ASN A 1 328 ? -4.185 -0.605 -6.482 1.00 91.06 328 ASN A C 1
ATOM 2636 O O . ASN A 1 328 ? -3.309 -0.759 -7.341 1.00 91.06 328 ASN A O 1
ATOM 2640 N N . ASP A 1 329 ? -5.192 -1.466 -6.324 1.00 90.88 329 ASP A N 1
ATOM 2641 C CA . ASP A 1 329 ? -5.393 -2.580 -7.248 1.00 90.88 329 ASP A CA 1
ATOM 2642 C C . ASP A 1 329 ? -5.508 -2.083 -8.701 1.00 90.88 329 ASP A C 1
ATOM 2644 O O . ASP A 1 329 ? -6.181 -1.092 -9.004 1.00 90.88 329 ASP A O 1
ATOM 2648 N N . GLY A 1 330 ? -4.804 -2.765 -9.604 1.00 91.94 330 GLY A N 1
ATOM 2649 C CA . GLY A 1 330 ? -4.768 -2.448 -11.027 1.00 91.94 330 GLY A CA 1
ATOM 2650 C C . GLY A 1 330 ? -3.801 -1.331 -11.429 1.00 91.94 330 GLY A C 1
ATOM 2651 O O . GLY A 1 330 ? -3.659 -1.090 -12.634 1.00 91.94 330 GLY A O 1
ATOM 2652 N N . ASP A 1 331 ? -3.116 -0.679 -10.483 1.00 97.12 331 ASP A N 1
ATOM 2653 C CA . ASP A 1 331 ? -2.103 0.330 -10.795 1.00 97.12 331 ASP A CA 1
ATOM 2654 C C . ASP A 1 331 ? -0.988 -0.246 -11.681 1.00 97.12 331 ASP A C 1
ATOM 2656 O O . ASP A 1 331 ? -0.539 -1.385 -11.518 1.00 97.12 331 ASP A O 1
ATOM 2660 N N . GLN A 1 332 ? -0.497 0.568 -12.619 1.00 97.81 332 GLN A N 1
ATOM 2661 C CA . GLN A 1 332 ? 0.708 0.256 -13.382 1.00 97.81 332 GLN A CA 1
ATOM 2662 C C . GLN A 1 332 ? 1.863 1.156 -12.965 1.00 97.81 332 GLN A C 1
ATOM 2664 O O . GLN A 1 332 ? 1.753 2.377 -13.013 1.00 97.81 332 GLN A O 1
ATOM 2669 N N . ILE A 1 333 ? 3.007 0.570 -12.631 1.00 97.69 333 ILE A N 1
ATOM 2670 C CA . ILE A 1 333 ? 4.240 1.317 -12.383 1.00 97.69 333 ILE A CA 1
ATOM 2671 C C . ILE A 1 333 ? 5.066 1.284 -13.660 1.00 97.69 333 ILE A C 1
ATOM 2673 O O . ILE A 1 333 ? 5.353 0.215 -14.193 1.00 97.69 333 ILE A O 1
ATOM 2677 N N . THR A 1 334 ? 5.456 2.450 -14.158 1.00 97.00 334 THR A N 1
ATOM 2678 C CA . THR A 1 334 ? 6.245 2.592 -15.383 1.00 97.00 334 THR A CA 1
ATOM 2679 C C . THR A 1 334 ? 7.618 3.176 -15.078 1.00 97.00 334 THR A C 1
ATOM 2681 O O . THR A 1 334 ? 7.747 4.090 -14.262 1.00 97.00 334 THR A O 1
ATOM 2684 N N . PHE A 1 335 ? 8.633 2.661 -15.768 1.00 95.56 335 PHE A N 1
ATOM 2685 C CA . PHE A 1 335 ? 10.026 3.088 -15.667 1.00 95.56 335 PHE A CA 1
ATOM 2686 C C . PHE A 1 335 ? 10.497 3.593 -17.030 1.00 95.56 335 PHE A C 1
ATOM 2688 O O . PHE A 1 335 ? 10.434 2.873 -18.034 1.00 95.56 335 PHE A O 1
ATOM 2695 N N . ASN A 1 336 ? 10.906 4.862 -17.071 1.00 94.00 336 ASN A N 1
ATOM 2696 C CA . ASN A 1 336 ? 11.252 5.621 -18.273 1.00 94.00 336 ASN A CA 1
ATOM 2697 C C . ASN A 1 336 ? 10.204 5.521 -19.394 1.00 94.00 336 ASN A C 1
ATOM 2699 O O . ASN A 1 336 ? 10.528 5.686 -20.564 1.00 94.00 336 ASN A O 1
ATOM 2703 N N . GLU A 1 337 ? 8.949 5.206 -19.046 1.00 93.00 337 GLU A N 1
ATOM 2704 C CA . GLU A 1 337 ? 7.847 4.935 -19.984 1.00 93.00 337 GLU A CA 1
ATOM 2705 C C . GLU A 1 337 ? 8.124 3.781 -20.977 1.00 93.00 337 GLU A C 1
ATOM 2707 O O . GLU A 1 337 ? 7.398 3.583 -21.955 1.00 93.00 337 GLU A O 1
ATOM 2712 N N . LYS A 1 338 ? 9.175 2.986 -20.736 1.00 95.81 338 LYS A N 1
ATOM 2713 C CA . LYS A 1 338 ? 9.597 1.878 -21.605 1.00 95.81 338 LYS A CA 1
ATOM 2714 C C . LYS A 1 338 ? 9.313 0.516 -21.005 1.00 95.81 338 LYS A C 1
ATOM 2716 O O . LYS A 1 338 ? 9.029 -0.402 -21.766 1.00 95.81 338 LYS A O 1
ATOM 2721 N N . VAL A 1 339 ? 9.370 0.400 -19.686 1.00 96.81 339 VAL A N 1
ATOM 2722 C CA . VAL A 1 339 ? 9.170 -0.840 -18.930 1.00 96.81 339 VAL A CA 1
ATOM 2723 C C . VAL A 1 339 ? 8.027 -0.618 -17.948 1.00 96.81 339 VAL A C 1
ATOM 2725 O O . VAL A 1 339 ? 7.869 0.498 -17.447 1.00 96.81 339 VAL A O 1
ATOM 2728 N N . SER A 1 340 ? 7.215 -1.641 -17.687 1.00 97.56 340 SER A N 1
ATOM 2729 C CA . SER A 1 340 ? 6.087 -1.503 -16.770 1.00 97.56 340 SER A CA 1
ATOM 2730 C C . SER A 1 340 ? 5.729 -2.775 -16.013 1.00 97.56 340 SER A C 1
ATOM 2732 O O . SER A 1 340 ? 5.814 -3.893 -16.527 1.00 97.56 340 SER A O 1
ATOM 2734 N N . LEU A 1 341 ? 5.278 -2.564 -14.782 1.00 98.31 341 LEU A N 1
ATOM 2735 C CA . LEU A 1 341 ? 4.720 -3.565 -13.886 1.00 98.31 341 LEU A CA 1
ATOM 2736 C C . LEU A 1 341 ? 3.240 -3.266 -13.671 1.00 98.31 341 LEU A C 1
ATOM 2738 O O . LEU A 1 341 ? 2.859 -2.100 -13.594 1.00 98.31 341 LEU A O 1
ATOM 2742 N N . LYS A 1 342 ? 2.423 -4.305 -13.539 1.00 97.69 342 LYS A N 1
ATOM 2743 C CA . LYS A 1 342 ? 1.059 -4.215 -13.021 1.00 97.69 342 LYS A CA 1
ATOM 2744 C C . LYS A 1 342 ? 1.050 -4.719 -11.587 1.00 97.69 342 LYS A C 1
ATOM 2746 O O . LYS A 1 342 ? 1.633 -5.768 -11.308 1.00 97.69 342 LYS A O 1
ATOM 2751 N N . ILE A 1 343 ? 0.383 -3.964 -10.727 1.00 97.69 343 ILE A N 1
ATOM 2752 C CA . ILE A 1 343 ? 0.116 -4.314 -9.341 1.00 97.69 343 ILE A CA 1
ATOM 2753 C C . ILE A 1 343 ? -1.309 -4.843 -9.248 1.00 97.69 343 ILE A C 1
ATOM 2755 O O . ILE A 1 343 ? -2.234 -4.271 -9.831 1.00 97.69 343 ILE A O 1
ATOM 2759 N N . SER A 1 344 ? -1.472 -5.938 -8.518 1.00 94.44 344 SER A N 1
ATOM 2760 C CA . SER A 1 344 ? -2.780 -6.415 -8.092 1.00 94.44 344 SER A CA 1
ATOM 2761 C C . SER A 1 344 ? -2.797 -6.577 -6.584 1.00 94.44 344 SER A C 1
ATOM 2763 O O . SER A 1 344 ? -1.896 -7.213 -6.045 1.00 94.44 344 SER A O 1
ATOM 2765 N N . ILE A 1 345 ? -3.786 -5.981 -5.922 1.00 90.38 345 ILE A N 1
ATOM 2766 C CA . ILE A 1 345 ? -3.946 -6.006 -4.463 1.00 90.38 345 ILE A CA 1
ATOM 2767 C C . ILE A 1 345 ? -5.248 -6.727 -4.163 1.00 90.38 345 ILE A C 1
ATOM 2769 O O . ILE A 1 345 ? -6.283 -6.399 -4.739 1.00 90.38 345 ILE A O 1
ATOM 2773 N N . PHE A 1 346 ? -5.187 -7.718 -3.287 1.00 82.88 346 PHE A N 1
ATOM 2774 C CA . PHE A 1 346 ? -6.327 -8.557 -2.957 1.00 82.88 346 PHE A CA 1
ATOM 2775 C C . PHE A 1 346 ? -6.311 -8.922 -1.482 1.00 82.88 346 PHE A C 1
ATOM 2777 O O . PHE A 1 346 ? -5.257 -9.004 -0.851 1.00 82.88 346 PHE A O 1
ATOM 2784 N N . GLU A 1 347 ? -7.502 -9.125 -0.943 1.00 76.75 347 GLU A N 1
ATOM 2785 C CA . GLU A 1 347 ? -7.697 -9.598 0.418 1.00 76.75 347 GLU A CA 1
ATOM 2786 C C . GLU A 1 347 ? -7.383 -11.089 0.508 1.00 76.75 347 GLU A C 1
ATOM 2788 O O . GLU A 1 347 ? -7.543 -11.844 -0.456 1.00 76.75 347 GLU A O 1
ATOM 2793 N N . VAL A 1 348 ? -6.903 -11.495 1.675 1.00 67.50 348 VAL A N 1
ATOM 2794 C CA . VAL A 1 348 ? -6.624 -12.883 2.016 1.00 67.50 348 VAL A CA 1
ATOM 2795 C C . VAL A 1 348 ? -7.482 -13.240 3.214 1.00 67.50 348 VAL A C 1
ATOM 2797 O O . VAL A 1 348 ? -7.442 -12.535 4.226 1.00 67.50 348 VAL A O 1
ATOM 2800 N N . ASP A 1 349 ? -8.242 -14.319 3.058 1.00 51.94 349 ASP A N 1
ATOM 2801 C CA . ASP A 1 349 ? -9.100 -14.890 4.097 1.00 51.94 349 ASP A CA 1
ATOM 2802 C C . ASP A 1 349 ? -8.307 -15.481 5.274 1.00 51.94 349 ASP A C 1
ATOM 2804 O O . ASP A 1 349 ? -7.252 -16.125 5.034 1.00 51.94 349 ASP A O 1
#

Radius of gyration: 27.76 Å; Cα contacts (8 Å, |Δi|>4): 564; chains: 1; bounding box: 86×52×80 Å

Solvent-accessible surface area (backbone atoms only — not comparable to full-atom values): 20993 Å² total; per-residue (Å²): 134,80,66,65,68,63,60,52,53,59,62,46,54,54,48,48,55,49,54,40,37,76,72,73,46,87,72,100,73,87,82,83,83,83,85,83,87,81,84,86,87,86,84,91,84,89,84,88,82,90,85,90,86,88,87,84,87,86,88,82,89,84,88,80,85,88,78,89,82,86,86,88,80,88,85,83,92,73,93,74,84,80,81,81,81,75,84,74,92,59,99,55,86,61,60,87,69,76,85,46,69,64,56,50,50,52,42,45,51,52,41,48,55,63,72,46,47,70,36,33,78,44,95,53,28,31,31,32,39,39,35,24,22,57,46,47,71,85,41,69,70,39,42,53,50,48,58,51,74,67,32,63,67,54,53,50,50,50,51,52,54,36,48,76,61,52,29,49,62,42,97,79,54,44,66,33,41,38,57,48,31,90,59,28,85,78,38,54,64,54,34,83,50,36,14,45,41,82,32,45,60,90,48,81,66,89,42,52,37,37,35,39,28,61,76,34,60,55,48,68,65,78,62,44,80,43,73,74,37,84,66,66,42,25,28,15,23,21,52,65,32,72,42,97,87,72,50,68,45,71,20,69,52,12,25,45,26,42,90,80,47,89,45,81,85,31,53,60,29,70,59,43,43,58,39,44,28,30,39,33,37,40,75,58,50,73,39,46,30,38,34,35,27,77,89,46,73,56,86,85,61,45,36,32,42,40,39,79,51,101,88,46,76,46,77,49,70,56,86,47,62,82,57,75,43,82,61,54,63,68,26,29,44,29,29,58,84,69,26,29,35,37,36,42,57,45,81,47,132